Protein AF-A0A968FU97-F1 (afdb_monomer_lite)

Secondary structure (DSSP, 8-state):
-TTT----GGG--SPP--HHHHHHHHTTEEEEEETTTEEEEEE----------------------SSHHHHHHHTT-S--HHHHHHHHHHHHH-SSS-HHHHHHHHHGGGTT--SSHHHHHHHHHHHHHHHHHHHHHTTS---HHHHHHHHHHHHHHHHHHHHHHHHHHTT--GGGS-HHHHHHHHHHHHHHHHHHHHHS-SSSPPPHHHHHHHHHHHHHHHHHHHHHHIIIIIIGGG-

Radius of gyration: 23.2 Å; chains: 1; bounding box: 52×77×46 Å

Sequence (239 aa):
LKALFHLEDSQLNLPAFSLTDFVESLERIAVVRNEEADIHFGMKEASSLPCYAWEELEHTPQGRTGSLDDIFQDMGLAFSESEFKAILYSMMGTEEFDLESVFDLLFGAKKDCFYDQKQHQAFYRLLRKLLNLICDELKGPEPHLVSRLRNKIVYIKLRLIEMLRYIEAQEVHLQDLPEEVLGHLADLDDFCLDGLGKLADRPNPPDVKAIQDMRLALQMLQPNLDYLEETIFYRLGIY

pLDDT: mean 78.74, std 19.17, range [32.44, 97.38]

Foldseek 3Di:
DPPPDPDDPVPVPDPPPDPVVVVVQVVQWDWDQDPVPGIDIDGNDDPPDPPPPDDPPPQAQPQDQDAVQRLCVSLVFLDGPLLVLLLVLLVVLDPPDDPVVLCCLRCVVPVPVRPDPNSVVSNVVNVVVSNVVSVVLSVDDFDPLLSVLSNLLNVLVSLLSVLVVLCVVLVHDPVNDDPLLVSLSVLSSVLSRVSSNQSSPRVDHDDPVSSVVNVVSSVVSVVSSVVNCCCRVPVSVPD

Structure (mmCIF, N/CA/C/O backbone):
data_AF-A0A968FU97-F1
#
_entry.id   AF-A0A968FU97-F1
#
loop_
_atom_site.group_PDB
_atom_site.id
_atom_site.type_symbol
_atom_site.label_atom_id
_atom_site.label_alt_id
_atom_site.label_comp_id
_atom_site.label_asym_id
_atom_site.label_entity_id
_atom_site.label_seq_id
_atom_site.pdbx_PDB_ins_code
_atom_site.Cartn_x
_atom_site.Cartn_y
_atom_site.Cartn_z
_atom_site.occupancy
_atom_site.B_iso_or_equiv
_atom_site.auth_seq_id
_atom_site.auth_comp_id
_atom_site.auth_asym_id
_atom_site.auth_atom_id
_atom_site.pdbx_PDB_model_num
ATOM 1 N N . LEU A 1 1 ? 20.365 48.308 9.101 1.00 41.50 1 LEU A N 1
ATOM 2 C CA . LEU A 1 1 ? 19.462 47.169 8.805 1.00 41.50 1 LEU A CA 1
ATOM 3 C C . LEU A 1 1 ? 18.018 47.395 9.269 1.00 41.50 1 LEU A C 1
ATOM 5 O O . LEU A 1 1 ? 17.129 47.104 8.491 1.00 41.50 1 LEU A O 1
ATOM 9 N N . LYS A 1 2 ? 17.755 48.005 10.437 1.00 32.44 2 LYS A N 1
ATOM 10 C CA . LYS A 1 2 ? 16.382 48.267 10.936 1.00 32.44 2 LYS A CA 1
ATOM 11 C C . LYS A 1 2 ? 15.603 49.446 10.308 1.00 32.44 2 LYS A C 1
ATOM 13 O O . LYS A 1 2 ? 14.469 49.673 10.696 1.00 32.44 2 LYS A O 1
ATOM 18 N N . ALA A 1 3 ? 16.186 50.198 9.371 1.00 36.25 3 ALA A N 1
ATOM 19 C CA . ALA A 1 3 ? 15.535 51.363 8.746 1.00 36.25 3 ALA A CA 1
ATOM 20 C C . ALA A 1 3 ? 15.250 51.196 7.241 1.00 36.25 3 ALA A C 1
ATOM 22 O O . ALA A 1 3 ? 14.702 52.103 6.630 1.00 36.25 3 ALA A O 1
ATOM 23 N N . LEU A 1 4 ? 15.641 50.069 6.633 1.00 40.38 4 LEU A N 1
ATOM 24 C CA . LEU A 1 4 ? 15.488 49.858 5.184 1.00 40.38 4 LEU A CA 1
ATOM 25 C C . LEU A 1 4 ? 14.369 48.877 4.826 1.00 40.38 4 LEU A C 1
ATOM 27 O O . LEU A 1 4 ? 13.853 48.937 3.718 1.00 40.38 4 LEU A O 1
ATOM 31 N N . PHE A 1 5 ? 13.959 48.014 5.756 1.00 40.22 5 PHE A N 1
ATOM 32 C CA . PHE A 1 5 ? 12.939 47.003 5.509 1.00 40.22 5 PHE A CA 1
ATOM 33 C C . PHE A 1 5 ? 12.024 46.943 6.730 1.00 40.22 5 PHE A C 1
ATOM 35 O O . PHE A 1 5 ? 12.445 46.516 7.804 1.00 40.22 5 PHE A O 1
ATOM 42 N N . HIS A 1 6 ? 10.797 47.447 6.587 1.00 44.50 6 HIS A N 1
ATOM 43 C CA . HIS A 1 6 ? 9.737 47.251 7.573 1.00 44.50 6 HIS A CA 1
ATOM 44 C C . HIS A 1 6 ? 9.400 45.756 7.619 1.00 44.50 6 HIS A C 1
ATOM 46 O O . HIS A 1 6 ? 8.617 45.270 6.809 1.00 44.50 6 HIS A O 1
ATOM 52 N N . LEU A 1 7 ? 10.030 45.031 8.538 1.00 39.69 7 LEU A N 1
ATOM 53 C CA . LEU A 1 7 ? 9.730 43.636 8.847 1.00 39.69 7 LEU A CA 1
ATOM 54 C C . LEU A 1 7 ? 9.150 43.583 10.261 1.00 39.69 7 LEU A C 1
ATOM 56 O O . LEU A 1 7 ? 9.712 44.179 11.182 1.00 39.69 7 LEU A O 1
ATOM 60 N N . GLU A 1 8 ? 8.002 42.919 10.408 1.00 47.16 8 GLU A N 1
ATOM 61 C CA . GLU A 1 8 ? 7.361 42.675 11.702 1.00 47.16 8 GLU A CA 1
ATOM 62 C C . GLU A 1 8 ? 8.243 41.785 12.590 1.00 47.16 8 GLU A C 1
ATOM 64 O O . GLU A 1 8 ? 8.884 40.845 12.114 1.00 47.16 8 GLU A O 1
ATOM 69 N N . ASP A 1 9 ? 8.234 42.050 13.901 1.00 51.78 9 ASP A N 1
ATOM 70 C CA . ASP A 1 9 ? 9.052 41.341 14.900 1.00 51.78 9 ASP A CA 1
ATOM 71 C C . ASP A 1 9 ? 8.786 39.816 14.944 1.00 51.78 9 ASP A C 1
ATOM 73 O O . ASP A 1 9 ? 9.605 39.053 15.454 1.00 51.78 9 ASP A O 1
ATOM 77 N N . SER A 1 10 ? 7.679 39.349 14.358 1.00 49.41 10 SER A N 1
ATOM 78 C CA . SER A 1 10 ? 7.307 37.934 14.221 1.00 49.41 10 SER A CA 1
ATOM 79 C C . SER A 1 10 ? 8.181 37.149 13.230 1.00 49.41 10 SER A C 1
ATOM 81 O O . SER A 1 10 ? 8.213 35.922 13.301 1.00 49.41 10 SER A O 1
ATOM 83 N N . GLN A 1 11 ? 8.927 37.826 12.347 1.00 44.44 11 GLN A N 1
ATOM 84 C CA . GLN A 1 11 ? 9.834 37.195 11.373 1.00 44.44 11 GLN A CA 1
ATOM 85 C C . GLN A 1 11 ? 11.296 37.115 11.850 1.00 44.44 11 GLN A C 1
ATOM 87 O O . GLN A 1 11 ? 12.161 36.629 11.125 1.00 44.44 11 GLN A O 1
ATOM 92 N N . LEU A 1 12 ? 11.588 37.556 13.079 1.00 47.59 12 LEU A N 1
ATOM 93 C CA . LEU A 1 12 ? 12.937 37.516 13.661 1.00 47.59 12 LEU A CA 1
ATOM 94 C C . LEU A 1 12 ? 13.303 36.165 14.303 1.00 47.59 12 LEU A C 1
ATOM 96 O O . LEU A 1 12 ? 14.439 35.995 14.738 1.00 47.59 12 LEU A O 1
ATOM 100 N N . ASN A 1 13 ? 12.387 35.192 14.319 1.00 46.38 13 ASN A N 1
ATOM 101 C CA . ASN A 1 13 ? 12.643 33.828 14.796 1.00 46.38 13 ASN A CA 1
ATOM 102 C C . ASN A 1 13 ? 13.068 32.892 13.653 1.00 46.38 13 ASN A C 1
ATOM 104 O O . ASN A 1 13 ? 12.493 31.823 13.459 1.00 46.38 13 ASN A O 1
ATOM 108 N N . LEU A 1 14 ? 14.084 33.294 12.891 1.00 48.56 14 LEU A N 1
ATOM 109 C CA . LEU A 1 14 ? 14.881 32.336 12.127 1.00 48.56 14 LEU A CA 1
ATOM 110 C C . LEU A 1 14 ? 15.925 31.733 13.080 1.00 48.56 14 LEU A C 1
ATOM 112 O O . LEU A 1 14 ? 16.460 32.470 13.916 1.00 48.56 14 LEU A O 1
ATOM 116 N N . PRO A 1 15 ? 16.214 30.420 13.006 1.00 47.88 15 PRO A N 1
ATOM 117 C CA . PRO A 1 15 ? 17.281 29.829 13.805 1.00 47.88 15 PRO A CA 1
ATOM 118 C C . PRO A 1 15 ? 18.576 30.614 13.576 1.00 47.88 15 PRO A C 1
ATOM 120 O O . PRO A 1 15 ? 18.854 31.064 12.461 1.00 47.88 15 PRO A O 1
ATOM 123 N N . ALA A 1 16 ? 19.335 30.835 14.651 1.00 49.19 16 ALA A N 1
ATOM 124 C CA . ALA A 1 16 ? 20.586 31.573 14.576 1.00 49.19 16 ALA A CA 1
ATOM 125 C C . ALA A 1 16 ? 21.478 30.930 13.511 1.00 49.19 16 ALA A C 1
ATOM 127 O O . ALA A 1 16 ? 21.715 29.725 13.550 1.00 49.19 16 ALA A O 1
ATOM 128 N N . PHE A 1 17 ? 21.940 31.739 12.558 1.00 46.88 17 PHE A N 1
ATOM 129 C CA . PHE A 1 17 ? 22.902 31.319 11.548 1.00 46.88 17 PHE A CA 1
ATOM 130 C C . PHE A 1 17 ? 24.087 30.626 12.238 1.00 46.88 17 PHE A C 1
ATOM 132 O O . PHE A 1 17 ? 24.858 31.268 12.957 1.00 46.88 17 PHE A O 1
ATOM 139 N N . SER A 1 18 ? 24.193 29.308 12.060 1.00 53.59 18 SER A N 1
ATOM 140 C CA . SER A 1 18 ? 25.305 28.517 12.575 1.00 53.59 18 SER A CA 1
ATOM 141 C C . SER A 1 18 ? 26.462 28.649 11.597 1.00 53.59 18 SER A C 1
ATOM 143 O O . SER A 1 18 ? 26.424 28.144 10.476 1.00 53.59 18 SER A O 1
ATOM 145 N N . LEU A 1 19 ? 27.501 29.364 12.027 1.00 46.72 19 LEU A N 1
ATOM 146 C CA . LEU A 1 19 ? 28.751 29.480 11.279 1.00 46.72 19 LEU A CA 1
ATOM 147 C C . LEU A 1 19 ? 29.397 28.102 11.075 1.00 46.72 19 LEU A C 1
ATOM 149 O O . LEU A 1 19 ? 30.048 27.889 10.061 1.00 46.72 19 LEU A O 1
ATOM 153 N N . THR A 1 20 ? 29.178 27.167 12.001 1.00 59.66 20 THR A N 1
ATOM 154 C CA . THR A 1 20 ? 29.650 25.783 11.908 1.00 59.66 20 THR A CA 1
ATOM 155 C C . THR A 1 20 ? 28.924 25.027 10.799 1.00 59.66 20 THR A C 1
ATOM 157 O O . THR A 1 20 ? 29.583 24.468 9.931 1.00 59.66 20 THR A O 1
ATOM 160 N N . ASP A 1 21 ? 27.591 25.108 10.750 1.00 53.22 21 ASP A N 1
ATOM 161 C CA . ASP A 1 21 ? 26.778 24.433 9.725 1.00 53.22 21 ASP A CA 1
ATOM 162 C C . ASP A 1 21 ? 27.058 25.037 8.340 1.00 53.22 21 ASP A C 1
ATOM 164 O O . ASP A 1 21 ? 27.118 24.334 7.333 1.00 53.22 21 ASP A O 1
ATOM 168 N N . PHE A 1 22 ? 27.295 26.353 8.288 1.00 54.78 22 PHE A N 1
ATOM 169 C CA . PHE A 1 22 ? 27.726 27.032 7.073 1.00 54.78 22 PHE A CA 1
ATOM 170 C C . PHE A 1 22 ? 29.117 26.564 6.623 1.00 54.78 22 PHE A C 1
ATOM 172 O O . PHE A 1 22 ? 29.295 26.258 5.446 1.00 54.78 22 PHE A O 1
ATOM 179 N N . VAL A 1 23 ? 30.094 26.453 7.529 1.00 60.25 23 VAL A N 1
ATOM 180 C CA . VAL A 1 23 ? 31.448 25.978 7.196 1.00 60.25 23 VAL A CA 1
ATOM 181 C C . VAL A 1 23 ? 31.445 24.506 6.769 1.00 60.25 23 VAL A C 1
ATOM 183 O O . VAL A 1 23 ? 32.116 24.173 5.797 1.00 60.25 23 VAL A O 1
ATOM 186 N N . GLU A 1 24 ? 30.639 23.647 7.395 1.00 56.53 24 GLU A N 1
ATOM 187 C CA . GLU A 1 24 ? 30.441 22.256 6.954 1.00 56.53 24 GLU A CA 1
ATOM 188 C C . GLU A 1 24 ? 29.743 22.176 5.585 1.00 56.53 24 GLU A C 1
ATOM 190 O O . GLU A 1 24 ? 30.053 21.310 4.766 1.00 56.53 24 GLU A O 1
ATOM 195 N N . SER A 1 25 ? 28.843 23.117 5.278 1.00 52.41 25 SER A N 1
ATOM 196 C CA . SER A 1 25 ? 28.202 23.197 3.960 1.00 52.41 25 SER A CA 1
ATOM 197 C C . SER A 1 25 ? 29.150 23.653 2.841 1.00 52.41 25 SER A C 1
ATOM 199 O O . SER A 1 25 ? 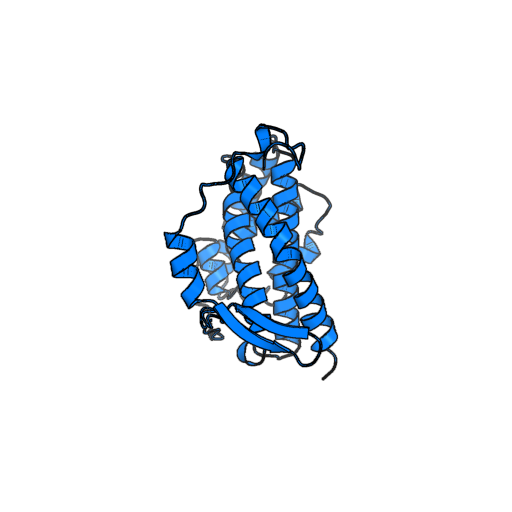28.912 23.311 1.683 1.00 52.41 25 SER A O 1
ATOM 201 N N . LEU A 1 26 ? 30.253 24.354 3.157 1.00 55.66 26 LEU A N 1
ATOM 202 C CA . LEU A 1 26 ? 31.254 24.777 2.165 1.00 55.66 26 LEU A CA 1
ATOM 203 C C . LEU A 1 26 ? 31.976 23.587 1.518 1.00 55.66 26 LEU A C 1
ATOM 205 O O . LEU A 1 26 ? 32.344 23.674 0.349 1.00 55.66 26 LEU A O 1
ATOM 209 N N . GLU A 1 27 ? 32.130 22.458 2.220 1.00 57.84 27 GLU A N 1
ATOM 210 C CA . GLU A 1 27 ? 32.707 21.231 1.639 1.00 57.84 27 GLU A CA 1
ATOM 211 C C . GLU A 1 27 ? 31.814 20.614 0.548 1.00 57.84 27 GLU A C 1
ATOM 213 O O . GLU A 1 27 ? 32.278 19.845 -0.301 1.00 57.84 27 GLU A O 1
ATOM 218 N N . ARG A 1 28 ? 30.526 20.974 0.557 1.00 53.75 28 ARG A N 1
ATOM 219 C CA . ARG A 1 28 ? 29.496 20.501 -0.372 1.00 53.75 28 ARG A CA 1
ATOM 220 C C . ARG A 1 28 ? 29.209 21.498 -1.486 1.00 53.75 28 ARG A C 1
ATOM 222 O O . ARG A 1 28 ? 28.256 21.296 -2.226 1.00 53.75 28 ARG A O 1
ATOM 229 N N . ILE A 1 29 ? 29.994 22.563 -1.623 1.00 57.78 29 ILE A N 1
ATOM 230 C CA . ILE A 1 29 ? 29.826 23.557 -2.683 1.00 57.78 29 ILE A CA 1
ATOM 231 C C . ILE A 1 29 ? 30.960 23.391 -3.699 1.00 57.78 29 ILE A C 1
ATOM 233 O O . ILE A 1 29 ? 32.141 23.451 -3.364 1.00 57.78 29 ILE A O 1
ATOM 237 N N . ALA A 1 30 ? 30.598 23.176 -4.959 1.00 59.56 30 ALA A N 1
ATOM 238 C CA . ALA A 1 30 ? 31.495 23.136 -6.101 1.00 59.56 30 ALA A CA 1
ATOM 239 C C . ALA A 1 30 ? 31.337 24.404 -6.948 1.00 59.56 30 ALA A C 1
ATOM 241 O O . ALA A 1 30 ? 30.254 24.969 -7.079 1.00 59.56 30 ALA A O 1
ATOM 242 N N . VAL A 1 31 ? 32.434 24.854 -7.548 1.00 61.25 31 VAL A N 1
ATOM 243 C CA . VAL A 1 31 ? 32.413 25.960 -8.506 1.00 61.25 31 VAL A CA 1
ATOM 244 C C . VAL A 1 31 ? 32.115 25.385 -9.889 1.00 61.25 31 VAL A C 1
ATOM 246 O O . VAL A 1 31 ? 32.899 24.590 -10.404 1.00 61.25 31 VAL A O 1
ATOM 249 N N . VAL A 1 32 ? 30.989 25.778 -10.482 1.00 60.81 32 VAL A N 1
ATOM 250 C CA . VAL A 1 32 ? 30.512 25.311 -11.790 1.00 60.81 32 VAL A CA 1
ATOM 251 C C . VAL A 1 32 ? 30.498 26.489 -12.758 1.00 60.81 32 VAL A C 1
ATOM 253 O O . VAL A 1 32 ? 30.051 27.579 -12.412 1.00 60.81 32 VAL A O 1
ATOM 256 N N . ARG A 1 33 ? 30.996 26.293 -13.978 1.00 49.72 33 ARG A N 1
ATOM 257 C CA . ARG A 1 33 ? 30.971 27.314 -15.032 1.00 49.72 33 ARG A CA 1
ATOM 258 C C . ARG A 1 33 ? 29.863 26.980 -16.026 1.00 49.72 33 ARG A C 1
ATOM 260 O O . ARG A 1 33 ? 29.868 25.883 -16.575 1.00 49.72 33 ARG A O 1
ATOM 267 N N . ASN A 1 34 ? 28.956 27.924 -16.262 1.00 55.84 34 ASN A N 1
ATOM 268 C CA . ASN A 1 34 ? 27.931 27.833 -17.300 1.00 55.84 34 ASN A CA 1
ATOM 269 C C . ASN A 1 34 ? 28.253 28.850 -18.413 1.00 55.84 34 ASN A C 1
ATOM 271 O O . ASN A 1 34 ? 28.577 30.001 -18.121 1.00 55.84 34 ASN A O 1
ATOM 275 N N . GLU A 1 35 ? 28.193 28.427 -19.679 1.00 52.84 35 GLU A N 1
ATOM 276 C CA . GLU A 1 35 ? 28.513 29.269 -20.843 1.00 52.84 35 GLU A CA 1
ATOM 277 C C . GLU A 1 35 ? 27.549 30.457 -21.026 1.00 52.84 35 GLU A C 1
ATOM 279 O O . GLU A 1 35 ? 27.934 31.455 -21.632 1.00 52.84 35 GLU A O 1
ATOM 284 N N . GLU A 1 36 ? 26.344 30.410 -20.448 1.00 52.75 36 GLU A N 1
ATOM 285 C CA . GLU A 1 36 ? 25.357 31.498 -20.539 1.00 52.75 36 GLU A CA 1
ATOM 286 C C . GLU A 1 36 ? 25.354 32.452 -19.331 1.00 52.75 36 GLU A C 1
ATOM 288 O O . GLU A 1 36 ? 24.816 33.555 -19.431 1.00 52.75 36 GLU A O 1
ATOM 293 N N . ALA A 1 37 ? 25.957 32.072 -18.197 1.00 45.94 37 ALA A N 1
ATOM 294 C CA . ALA A 1 37 ? 25.805 32.814 -16.936 1.00 45.94 37 ALA A CA 1
ATOM 295 C C . ALA A 1 37 ? 27.108 33.038 -16.125 1.00 45.94 37 ALA A C 1
ATOM 297 O O . ALA A 1 37 ? 27.075 33.687 -15.079 1.00 45.94 37 ALA A O 1
ATOM 298 N N . ASP A 1 38 ? 28.266 32.642 -16.668 1.00 58.50 38 ASP A N 1
ATOM 299 C CA . ASP A 1 38 ? 29.598 32.719 -16.041 1.00 58.50 38 ASP A CA 1
ATOM 300 C C . ASP A 1 38 ? 29.761 31.726 -14.859 1.00 58.50 38 ASP A C 1
ATOM 302 O O . ASP A 1 38 ? 29.137 30.661 -14.827 1.00 58.50 38 ASP A O 1
ATOM 306 N N . ILE A 1 39 ? 30.703 31.971 -13.942 1.00 57.47 39 ILE A N 1
ATOM 307 C CA . ILE A 1 39 ? 31.034 31.050 -12.842 1.00 57.47 39 ILE A CA 1
ATOM 308 C C . ILE A 1 39 ? 30.033 31.179 -11.677 1.00 57.47 39 ILE A C 1
ATOM 310 O O . ILE A 1 39 ? 29.862 32.261 -11.114 1.00 57.47 39 ILE A O 1
ATOM 314 N N . HIS A 1 40 ? 29.465 30.055 -11.233 1.00 58.31 40 HIS A N 1
ATOM 315 C CA . HIS A 1 40 ? 28.553 29.960 -10.089 1.00 58.31 40 HIS A CA 1
ATOM 316 C C . HIS A 1 40 ? 29.003 28.926 -9.056 1.00 58.31 40 HIS A C 1
ATOM 318 O O . HIS A 1 40 ? 29.799 28.031 -9.332 1.00 58.31 40 HIS A O 1
ATOM 324 N N . PHE A 1 41 ? 28.441 29.030 -7.855 1.00 52.03 41 PHE A N 1
ATOM 325 C CA . PHE A 1 41 ? 28.544 28.010 -6.819 1.00 52.03 41 PHE A CA 1
ATOM 326 C C . PHE A 1 41 ? 27.330 27.077 -6.918 1.00 52.03 41 PHE A C 1
ATOM 328 O O . PHE A 1 41 ? 26.198 27.531 -6.770 1.00 52.03 41 PHE A O 1
ATOM 335 N N . GLY A 1 42 ? 27.561 25.794 -7.188 1.00 54.28 42 GLY A N 1
ATOM 336 C CA . GLY A 1 42 ? 26.554 24.731 -7.175 1.00 54.28 42 GLY A CA 1
ATOM 337 C C . GLY A 1 42 ? 26.830 23.742 -6.045 1.00 54.28 42 GLY A C 1
ATOM 338 O O . GLY A 1 42 ? 27.958 23.654 -5.565 1.00 54.28 42 GLY A O 1
ATOM 339 N N . MET A 1 43 ? 25.826 22.993 -5.588 1.00 51.47 43 MET A N 1
ATOM 340 C CA . MET A 1 43 ? 26.092 21.915 -4.633 1.00 51.47 43 MET A CA 1
ATOM 341 C C . MET A 1 43 ? 26.797 20.757 -5.343 1.00 51.47 43 MET A C 1
ATOM 343 O O . MET A 1 43 ? 26.410 20.347 -6.432 1.00 51.47 43 MET A O 1
ATOM 347 N N . LYS A 1 44 ? 27.861 20.247 -4.727 1.00 51.03 44 LYS A N 1
ATOM 348 C CA . LYS A 1 44 ? 28.551 19.027 -5.121 1.00 51.03 44 LYS A CA 1
ATOM 349 C C . LYS A 1 44 ? 27.580 17.881 -4.858 1.00 51.03 44 LYS A C 1
ATOM 351 O O . LYS A 1 44 ? 27.318 17.574 -3.697 1.00 51.03 44 LYS A O 1
ATOM 356 N N . GLU A 1 45 ? 27.015 17.307 -5.913 1.00 48.44 45 GLU A N 1
ATOM 357 C CA . GLU A 1 45 ? 26.128 16.151 -5.805 1.00 48.44 45 GLU A CA 1
ATOM 358 C C . GLU A 1 45 ? 26.838 15.052 -5.007 1.00 48.44 45 GLU A C 1
ATOM 360 O O . GLU A 1 45 ? 27.859 14.499 -5.423 1.00 48.44 45 GLU A O 1
ATOM 365 N N . ALA A 1 46 ? 26.332 14.783 -3.806 1.00 36.28 46 ALA A N 1
ATOM 366 C CA . ALA A 1 46 ? 26.661 13.565 -3.101 1.00 36.28 46 ALA A CA 1
ATOM 367 C C . ALA A 1 46 ? 25.884 12.462 -3.814 1.00 36.28 46 ALA A C 1
ATOM 369 O O . ALA A 1 46 ? 24.676 12.332 -3.633 1.00 36.28 46 ALA A O 1
ATOM 370 N N . SER A 1 47 ? 26.575 11.686 -4.646 1.00 42.00 47 SER A N 1
ATOM 371 C CA . SER A 1 47 ? 26.096 10.384 -5.095 1.00 42.00 47 SER A CA 1
ATOM 372 C C . SER A 1 47 ? 25.993 9.471 -3.869 1.00 42.00 47 SER A C 1
ATOM 374 O O . SER A 1 47 ? 26.912 8.723 -3.536 1.00 42.00 47 SER A O 1
ATOM 376 N N . SER A 1 48 ? 24.906 9.615 -3.128 1.00 36.44 48 SER A N 1
ATOM 377 C CA . SER A 1 48 ? 24.491 8.702 -2.075 1.00 36.44 48 SER A CA 1
ATOM 378 C C . SER A 1 48 ? 22.979 8.555 -2.147 1.00 36.44 48 SER A C 1
ATOM 380 O O . SER A 1 48 ? 22.272 8.798 -1.171 1.00 36.44 48 SER A O 1
ATOM 382 N N . LEU A 1 49 ? 22.482 8.190 -3.328 1.00 33.47 49 LEU A N 1
ATOM 383 C CA . LEU A 1 49 ? 21.279 7.377 -3.359 1.00 33.47 49 LEU A CA 1
ATOM 384 C C . LEU A 1 49 ? 21.676 6.019 -2.758 1.00 33.47 49 LEU A C 1
ATOM 386 O O . LEU A 1 49 ? 22.777 5.531 -3.048 1.00 33.47 49 LEU A O 1
ATOM 390 N N . PRO A 1 50 ? 20.870 5.427 -1.862 1.00 34.00 50 PRO A N 1
ATOM 391 C CA . PRO A 1 50 ? 21.054 4.030 -1.512 1.00 34.00 50 PRO A CA 1
ATOM 392 C C . PRO A 1 50 ? 21.074 3.253 -2.827 1.00 34.00 50 PRO A C 1
ATOM 394 O O . PRO A 1 50 ? 20.175 3.412 -3.646 1.00 34.00 50 PRO A O 1
ATOM 397 N N . CYS A 1 51 ? 22.116 2.455 -3.054 1.00 33.22 51 CYS A N 1
ATOM 398 C CA . CYS A 1 51 ? 22.110 1.501 -4.152 1.00 33.22 51 CYS A CA 1
ATOM 399 C C . CYS A 1 51 ? 21.022 0.482 -3.812 1.00 33.22 51 CYS A C 1
ATOM 401 O O . CYS A 1 51 ? 21.253 -0.451 -3.039 1.00 33.22 51 CYS A O 1
ATOM 403 N N . TYR A 1 52 ? 19.803 0.737 -4.278 1.00 39.59 52 TYR A N 1
ATOM 404 C CA . TYR A 1 52 ? 18.716 -0.207 -4.159 1.00 39.59 52 TYR A CA 1
ATOM 405 C C . TYR A 1 52 ? 19.076 -1.399 -5.049 1.00 39.59 52 TYR A C 1
ATOM 407 O O . TYR A 1 52 ? 18.979 -1.336 -6.274 1.00 39.59 52 TYR A O 1
ATOM 415 N N . ALA A 1 53 ? 19.556 -2.479 -4.437 1.00 35.59 53 ALA A N 1
ATOM 416 C CA . ALA A 1 53 ? 19.684 -3.761 -5.111 1.00 35.59 53 ALA A CA 1
ATOM 417 C C . ALA A 1 53 ? 18.273 -4.353 -5.247 1.00 35.59 53 ALA A C 1
ATOM 419 O O . ALA A 1 53 ? 17.817 -5.103 -4.386 1.00 35.59 53 ALA A O 1
ATOM 420 N N . TRP A 1 54 ? 17.552 -3.936 -6.288 1.00 46.91 54 TRP A N 1
ATOM 421 C CA . TRP A 1 54 ? 16.270 -4.524 -6.663 1.00 46.91 54 TRP A CA 1
ATOM 422 C C . TRP A 1 54 ? 16.534 -5.890 -7.296 1.00 46.91 54 TRP A C 1
ATOM 424 O O . TRP A 1 54 ? 16.839 -5.989 -8.480 1.00 46.91 54 TRP A O 1
ATOM 434 N N . GLU A 1 55 ? 16.470 -6.946 -6.491 1.00 43.53 55 GLU A N 1
ATOM 435 C CA . GLU A 1 55 ? 16.485 -8.319 -6.989 1.00 43.53 55 GLU A CA 1
ATOM 436 C C . GLU A 1 55 ? 15.040 -8.792 -7.181 1.00 43.53 55 GLU A C 1
ATOM 438 O O . GLU A 1 55 ? 14.230 -8.741 -6.251 1.00 43.53 55 GLU A O 1
ATOM 443 N N . GLU A 1 56 ? 14.713 -9.283 -8.379 1.00 49.56 56 GLU A N 1
ATOM 444 C CA . GLU A 1 56 ? 13.548 -10.149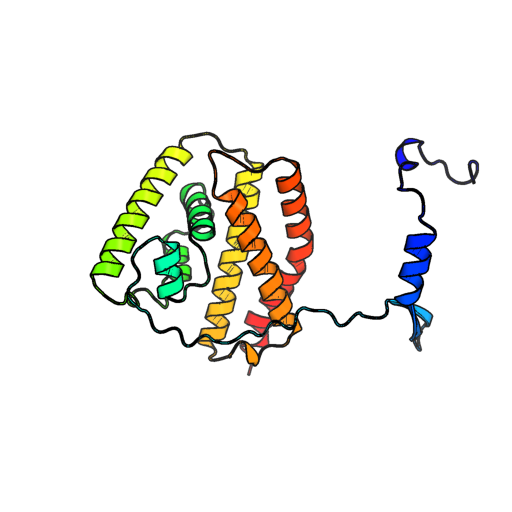 -8.552 1.00 49.56 56 GLU A CA 1
ATOM 445 C C . GLU A 1 56 ? 13.781 -11.400 -7.704 1.00 49.56 56 GLU A C 1
ATOM 447 O O . GLU A 1 56 ? 14.535 -12.304 -8.069 1.00 49.56 56 GLU A O 1
ATOM 452 N N . LEU A 1 57 ? 13.170 -11.443 -6.521 1.00 52.59 57 LEU A N 1
ATOM 453 C CA . LEU A 1 57 ? 13.179 -12.654 -5.723 1.00 52.59 57 LEU A CA 1
ATOM 454 C C . LEU A 1 57 ? 12.352 -13.694 -6.485 1.00 52.59 57 LEU A C 1
ATOM 456 O O . LEU A 1 57 ? 11.130 -13.561 -6.571 1.00 52.59 57 LEU A O 1
ATOM 460 N N . GLU A 1 58 ? 12.996 -14.746 -6.999 1.00 55.59 58 GLU A N 1
ATOM 461 C CA . GLU A 1 58 ? 12.300 -15.966 -7.418 1.00 55.59 58 GLU A CA 1
ATOM 462 C C . GLU A 1 58 ? 11.608 -16.570 -6.185 1.00 55.59 58 GLU A C 1
ATOM 464 O O . GLU A 1 58 ? 12.145 -17.412 -5.459 1.00 55.59 58 GLU A O 1
ATOM 469 N N . HIS A 1 59 ? 10.411 -16.073 -5.878 1.00 66.00 59 HIS A N 1
ATOM 470 C CA . HIS A 1 59 ? 9.673 -16.476 -4.700 1.00 66.00 59 HIS A CA 1
ATOM 471 C C . HIS A 1 59 ? 8.861 -17.727 -5.015 1.00 66.00 59 HIS A C 1
ATOM 473 O O . HIS A 1 59 ? 7.915 -17.698 -5.801 1.00 66.00 59 HIS A O 1
ATOM 479 N N . THR A 1 60 ? 9.226 -18.843 -4.384 1.00 73.75 60 THR A N 1
ATOM 480 C CA . THR A 1 60 ? 8.423 -20.067 -4.428 1.00 73.75 60 THR A CA 1
ATOM 481 C C . THR A 1 60 ? 7.506 -20.108 -3.201 1.00 73.75 60 THR A C 1
ATOM 483 O O . THR A 1 60 ? 8.034 -20.215 -2.088 1.00 73.75 60 THR A O 1
ATOM 486 N N . PRO A 1 61 ? 6.169 -20.072 -3.374 1.00 80.75 61 PRO A N 1
ATOM 487 C CA . PRO A 1 61 ? 5.227 -20.130 -2.260 1.00 80.75 61 PRO A CA 1
ATOM 488 C C . PRO A 1 61 ? 5.412 -21.398 -1.418 1.00 80.75 61 PRO A C 1
ATOM 490 O O . PRO A 1 61 ? 5.613 -22.493 -1.950 1.00 80.75 61 PRO A O 1
ATOM 493 N N . GLN A 1 62 ? 5.335 -21.256 -0.096 1.00 86.88 62 GLN A N 1
ATOM 494 C CA . GLN A 1 62 ? 5.535 -22.326 0.889 1.00 86.88 62 GLN A CA 1
ATOM 495 C C . GLN A 1 62 ? 4.234 -22.738 1.594 1.00 86.88 62 GLN A C 1
ATOM 497 O O . GLN A 1 62 ? 4.242 -23.668 2.404 1.00 86.88 62 GLN A O 1
ATOM 502 N N . GLY A 1 63 ? 3.121 -22.056 1.321 1.00 86.88 63 GLY A N 1
ATOM 503 C CA . GLY A 1 63 ? 1.832 -22.300 1.961 1.00 86.88 63 GLY A CA 1
ATOM 504 C C . GLY A 1 63 ? 1.757 -21.743 3.379 1.00 86.88 63 GLY A C 1
ATOM 505 O O . GLY A 1 63 ? 1.177 -22.378 4.263 1.00 86.88 63 GLY A O 1
ATOM 506 N N . ARG A 1 64 ? 2.356 -20.572 3.633 1.00 90.31 64 ARG A N 1
ATOM 507 C CA . ARG A 1 64 ? 2.305 -19.925 4.958 1.00 90.31 64 ARG A CA 1
ATOM 508 C C . ARG A 1 64 ? 0.879 -19.493 5.295 1.00 90.31 64 ARG A C 1
ATOM 510 O O . ARG A 1 64 ? 0.157 -19.007 4.432 1.00 90.31 64 ARG A O 1
ATOM 517 N N . THR A 1 65 ? 0.466 -19.669 6.556 1.00 91.88 65 THR A N 1
ATOM 518 C CA . THR A 1 65 ? -0.923 -19.426 7.009 1.00 91.88 65 THR A CA 1
ATOM 519 C C . THR A 1 65 ? -1.036 -18.705 8.363 1.00 91.88 65 THR A C 1
ATOM 521 O O . THR A 1 65 ? -2.064 -18.848 9.034 1.00 91.88 65 THR A O 1
ATOM 524 N N . GLY A 1 66 ? 0.029 -18.049 8.836 1.00 90.94 66 GLY A N 1
ATOM 525 C CA . GLY A 1 66 ? 0.089 -17.446 10.175 1.00 90.94 66 GLY A CA 1
ATOM 526 C C . GLY A 1 66 ? -0.754 -16.172 10.289 1.00 90.94 66 GLY A C 1
ATOM 527 O O . GLY A 1 66 ? -1.839 -16.209 10.880 1.00 90.94 66 GLY A O 1
ATOM 528 N N . SER A 1 67 ? -0.270 -15.069 9.721 1.00 94.06 67 SER A N 1
ATOM 529 C CA . SER A 1 67 ? -0.971 -13.779 9.567 1.00 94.06 67 SER A CA 1
ATOM 530 C C . SER A 1 67 ? -1.396 -13.511 8.113 1.00 94.06 67 SER A C 1
ATOM 532 O O . SER A 1 67 ? -1.159 -14.345 7.234 1.00 94.06 67 SER A O 1
ATOM 534 N N . LEU A 1 68 ? -2.060 -12.373 7.846 1.00 92.94 68 LEU A N 1
ATOM 535 C CA . LEU A 1 68 ? -2.267 -11.941 6.457 1.00 92.94 68 LEU A CA 1
ATOM 536 C C . LEU A 1 68 ? -0.936 -11.521 5.836 1.00 92.94 68 LEU A C 1
ATOM 538 O O . LEU A 1 68 ? -0.690 -11.906 4.701 1.00 92.94 68 LEU A O 1
ATOM 542 N N . ASP A 1 69 ? -0.062 -10.850 6.593 1.00 93.00 69 ASP A N 1
ATOM 543 C CA 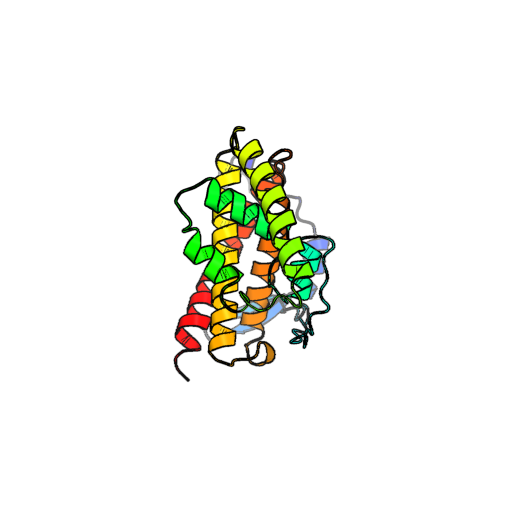. ASP A 1 69 ? 1.310 -10.545 6.159 1.00 93.00 69 ASP A CA 1
ATOM 544 C C . ASP A 1 69 ? 2.068 -11.797 5.701 1.00 93.00 69 ASP A C 1
ATOM 546 O O . ASP A 1 69 ? 2.643 -11.807 4.615 1.00 93.00 69 ASP A O 1
ATOM 550 N N . ASP A 1 70 ? 2.017 -12.881 6.484 1.00 92.12 70 ASP A N 1
ATOM 551 C CA . ASP A 1 70 ? 2.683 -14.136 6.128 1.00 92.12 70 ASP A CA 1
ATOM 552 C C . ASP A 1 70 ? 2.160 -14.693 4.800 1.00 92.12 70 ASP A C 1
ATOM 554 O O . ASP A 1 70 ? 2.933 -15.232 4.013 1.00 92.12 70 ASP A O 1
ATOM 558 N N . ILE A 1 71 ? 0.848 -14.588 4.563 1.00 90.81 71 ILE A N 1
ATOM 559 C CA . ILE A 1 71 ? 0.205 -15.054 3.330 1.00 90.81 71 ILE A CA 1
ATOM 560 C C . ILE A 1 71 ? 0.573 -14.138 2.160 1.00 90.81 71 ILE A C 1
ATOM 562 O O . ILE A 1 71 ? 0.895 -14.634 1.087 1.00 90.81 71 ILE A O 1
ATOM 566 N N . PHE A 1 72 ? 0.546 -12.818 2.347 1.00 90.00 72 PHE A N 1
ATOM 567 C CA . PHE A 1 72 ? 0.856 -11.843 1.301 1.00 90.00 72 PHE A CA 1
ATOM 568 C C . PHE A 1 72 ? 2.301 -11.963 0.833 1.00 90.00 72 PHE A C 1
ATOM 570 O O . PHE A 1 72 ? 2.544 -12.027 -0.370 1.00 90.00 72 PHE A O 1
ATOM 577 N N . GLN A 1 73 ? 3.237 -12.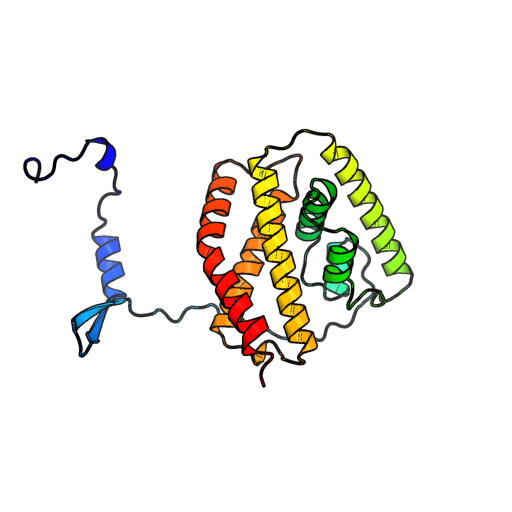095 1.773 1.00 88.00 73 GLN A N 1
ATOM 578 C CA . GLN A 1 73 ? 4.640 -12.353 1.466 1.00 88.00 73 GLN A CA 1
ATOM 579 C C . GLN A 1 73 ? 4.822 -13.685 0.736 1.00 88.00 73 GLN A C 1
ATOM 581 O O . GLN A 1 73 ? 5.538 -13.733 -0.257 1.00 88.00 73 GLN A O 1
ATOM 586 N N . ASP A 1 74 ? 4.146 -14.749 1.186 1.00 87.75 74 ASP A N 1
ATOM 587 C CA . ASP A 1 74 ? 4.219 -16.075 0.554 1.00 87.75 74 ASP A CA 1
ATOM 588 C C . ASP A 1 74 ? 3.619 -16.107 -0.863 1.00 87.75 74 ASP A C 1
ATOM 590 O O . ASP A 1 74 ? 3.999 -16.922 -1.699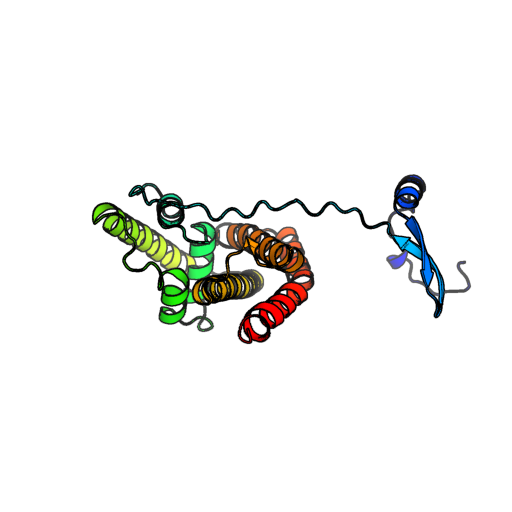 1.00 87.75 74 ASP A O 1
ATOM 594 N N . MET A 1 75 ? 2.675 -15.208 -1.145 1.00 83.00 75 MET A N 1
ATOM 595 C CA . MET A 1 75 ? 2.079 -15.014 -2.468 1.00 83.00 75 MET A CA 1
ATOM 596 C C . MET A 1 75 ? 2.874 -14.037 -3.352 1.00 83.00 75 MET A C 1
ATOM 598 O O . MET A 1 75 ? 2.532 -13.877 -4.526 1.00 83.00 75 MET A O 1
ATOM 602 N N . GLY A 1 76 ? 3.906 -13.376 -2.813 1.00 81.69 76 GLY A N 1
ATOM 603 C CA . GLY A 1 76 ? 4.670 -12.342 -3.515 1.00 81.69 76 GLY A CA 1
ATOM 604 C C . GLY A 1 76 ? 3.862 -11.072 -3.804 1.00 81.69 76 GLY A C 1
ATOM 605 O O . GLY A 1 76 ? 4.014 -10.478 -4.868 1.00 81.69 76 GLY A O 1
ATOM 606 N N . LEU A 1 77 ? 2.951 -10.679 -2.907 1.00 85.06 77 LEU A N 1
ATOM 607 C CA . LEU A 1 77 ? 2.167 -9.449 -3.052 1.00 85.06 77 LEU A CA 1
ATOM 608 C C . LEU A 1 77 ? 2.972 -8.224 -2.594 1.00 85.06 77 LEU A C 1
ATOM 610 O O . LEU A 1 77 ? 3.654 -8.262 -1.574 1.00 85.06 77 LEU A O 1
ATOM 614 N N . ALA A 1 78 ? 2.833 -7.114 -3.321 1.00 84.56 78 ALA A N 1
ATOM 615 C CA . ALA A 1 78 ? 3.567 -5.862 -3.093 1.00 84.56 78 ALA A CA 1
ATOM 616 C C . ALA A 1 78 ? 2.943 -4.956 -2.007 1.00 84.56 78 ALA A C 1
ATOM 618 O O . ALA A 1 78 ? 2.986 -3.728 -2.102 1.00 84.56 78 ALA A O 1
ATOM 619 N N . PHE A 1 79 ? 2.279 -5.539 -1.009 1.00 88.25 79 PHE A N 1
ATOM 620 C CA . PHE A 1 79 ? 1.649 -4.794 0.079 1.00 88.25 79 PHE A CA 1
ATOM 621 C C . PHE A 1 79 ? 1.554 -5.631 1.355 1.00 88.25 79 PHE A C 1
ATOM 623 O O . PHE A 1 79 ? 1.418 -6.855 1.322 1.00 88.25 79 PHE A O 1
ATOM 630 N N . SER A 1 80 ? 1.583 -4.935 2.482 1.00 93.19 80 SER A N 1
ATOM 631 C CA . SER A 1 80 ? 1.438 -5.473 3.831 1.00 93.19 80 SER A CA 1
ATOM 632 C C . SER A 1 80 ? -0.020 -5.516 4.301 1.00 93.19 80 SER A C 1
ATOM 634 O O . SER A 1 80 ? -0.935 -4.939 3.707 1.00 93.19 80 SER A O 1
ATOM 636 N N . GLU A 1 81 ? -0.250 -6.186 5.425 1.00 94.62 81 GLU A N 1
ATOM 637 C CA . GLU A 1 81 ? -1.520 -6.272 6.138 1.00 94.62 81 GLU A CA 1
ATOM 638 C C . GLU A 1 81 ? -2.005 -4.890 6.585 1.00 94.62 81 GLU A C 1
ATOM 640 O O . GLU A 1 81 ? -3.205 -4.616 6.520 1.00 94.62 81 GLU A O 1
ATOM 645 N N . SER A 1 82 ? -1.097 -4.000 6.998 1.00 95.00 82 SER A N 1
ATOM 646 C CA . SER A 1 82 ? -1.451 -2.641 7.417 1.00 95.00 82 SER A CA 1
ATOM 647 C C . SER A 1 82 ? -1.901 -1.788 6.228 1.00 95.00 82 SER A C 1
ATOM 649 O O . SER A 1 82 ? -2.949 -1.143 6.302 1.00 95.00 82 SER A O 1
ATOM 651 N N . GLU A 1 83 ? -1.191 -1.861 5.101 1.00 96.06 83 GLU A N 1
ATOM 652 C CA . GLU A 1 83 ? -1.587 -1.209 3.852 1.00 96.06 83 GLU A CA 1
ATOM 653 C C . GLU A 1 83 ? -2.925 -1.749 3.353 1.00 96.06 83 GLU A C 1
ATOM 655 O O . GLU A 1 83 ? -3.835 -0.974 3.060 1.00 96.06 83 GLU A O 1
ATOM 660 N N . PHE A 1 84 ? -3.096 -3.073 3.340 1.00 95.88 84 PHE A N 1
ATOM 661 C CA . PHE A 1 84 ? -4.350 -3.707 2.945 1.00 95.88 84 PHE A CA 1
ATOM 662 C C . PHE A 1 84 ? -5.515 -3.274 3.840 1.00 95.88 84 PHE A C 1
ATOM 664 O O . PHE A 1 84 ? -6.594 -2.932 3.355 1.00 95.88 84 PHE A O 1
ATOM 671 N N . LYS A 1 85 ? -5.297 -3.214 5.155 1.00 96.69 85 LYS A N 1
ATOM 672 C CA . LYS A 1 85 ? -6.283 -2.715 6.114 1.00 96.69 85 LYS A CA 1
ATOM 673 C C . LYS A 1 85 ? -6.641 -1.247 5.849 1.00 96.69 85 LYS A C 1
ATOM 675 O O . LYS A 1 85 ? -7.824 -0.904 5.858 1.00 96.69 85 LYS A O 1
ATOM 680 N N . ALA A 1 86 ? -5.658 -0.389 5.577 1.00 96.75 86 ALA A N 1
ATOM 681 C CA . ALA A 1 86 ? -5.890 1.012 5.225 1.00 96.75 86 ALA A CA 1
ATOM 682 C C . ALA A 1 86 ? -6.679 1.161 3.912 1.00 96.75 86 ALA A C 1
ATOM 684 O O . ALA A 1 86 ? -7.613 1.962 3.846 1.00 96.75 86 ALA A O 1
ATOM 685 N N . ILE A 1 87 ? -6.359 0.350 2.901 1.00 96.75 87 ILE A N 1
ATOM 686 C CA . ILE A 1 87 ? -7.101 0.275 1.637 1.00 96.75 87 ILE A CA 1
ATOM 687 C C . ILE A 1 87 ? -8.565 -0.101 1.904 1.00 96.75 87 ILE A C 1
ATOM 689 O O . ILE A 1 87 ? -9.467 0.605 1.452 1.00 96.75 87 ILE A O 1
ATOM 693 N N . LEU A 1 88 ? -8.819 -1.135 2.713 1.00 95.38 88 LEU A N 1
ATOM 694 C CA . LEU A 1 88 ? -10.179 -1.557 3.058 1.00 95.38 88 LEU A CA 1
ATOM 695 C C . LEU A 1 88 ? -10.980 -0.464 3.782 1.00 95.38 88 LEU A C 1
ATOM 697 O O . LEU A 1 88 ? -12.156 -0.281 3.468 1.00 95.38 88 LEU A O 1
ATOM 701 N N . TYR A 1 89 ? -10.379 0.307 4.700 1.00 95.44 89 TYR A N 1
ATOM 702 C CA . TYR A 1 89 ? -11.079 1.453 5.304 1.00 95.44 89 TYR A CA 1
ATOM 703 C C . TYR A 1 89 ? -11.491 2.498 4.273 1.00 95.44 89 TYR A C 1
ATOM 705 O O . TYR A 1 89 ? -12.566 3.079 4.404 1.00 95.44 89 TYR A O 1
ATOM 713 N N . SER A 1 90 ? -10.642 2.773 3.285 1.00 95.38 90 SER A N 1
ATOM 714 C CA . SER A 1 90 ? -10.948 3.745 2.235 1.00 95.38 90 SER A CA 1
ATOM 715 C C . SER A 1 90 ? -12.063 3.232 1.325 1.00 95.38 90 SER A C 1
ATOM 717 O O . SER A 1 90 ? -13.055 3.927 1.144 1.00 95.38 90 SER A O 1
ATOM 719 N N . MET A 1 91 ? -11.971 1.986 0.853 1.00 93.19 91 MET A N 1
ATOM 720 C CA . MET A 1 91 ? -12.978 1.372 -0.026 1.00 93.19 91 MET A CA 1
ATOM 721 C C . MET A 1 91 ? -14.352 1.225 0.626 1.00 93.19 91 MET A C 1
ATOM 723 O O . MET A 1 91 ? -15.377 1.365 -0.027 1.00 93.19 91 MET A O 1
ATOM 727 N N . MET A 1 92 ? -14.385 0.887 1.915 1.00 91.12 92 MET A N 1
ATOM 728 C CA . MET A 1 92 ? -15.640 0.693 2.644 1.00 91.12 92 MET A CA 1
ATOM 729 C C . MET A 1 92 ? -16.174 1.998 3.243 1.00 91.12 92 MET A C 1
ATOM 731 O O . MET A 1 92 ? -17.349 2.077 3.601 1.00 91.12 92 MET A O 1
ATOM 735 N N . GLY A 1 93 ? -15.307 2.998 3.411 1.00 87.81 93 GLY A N 1
ATOM 736 C CA . GLY A 1 93 ? -15.634 4.285 4.016 1.00 87.81 93 GLY A CA 1
ATOM 737 C C . GLY A 1 93 ? -16.023 5.370 3.013 1.00 87.81 93 GLY A C 1
ATOM 738 O O . GLY A 1 93 ? -16.604 6.373 3.432 1.00 87.81 93 GLY A O 1
ATOM 739 N N . THR A 1 94 ? -15.715 5.205 1.722 1.00 87.06 94 THR A N 1
ATOM 740 C CA . THR A 1 94 ? -16.055 6.161 0.658 1.00 87.06 94 THR A CA 1
ATOM 741 C C . THR A 1 94 ? -16.522 5.463 -0.618 1.00 87.06 94 THR A C 1
ATOM 743 O O . THR A 1 94 ? -16.293 4.279 -0.817 1.00 87.06 94 THR A O 1
ATOM 746 N N . GLU A 1 95 ? -17.165 6.220 -1.508 1.00 87.69 95 GLU A N 1
ATOM 747 C CA . GLU A 1 95 ? -17.557 5.760 -2.851 1.00 87.69 95 GLU A CA 1
ATOM 748 C C . GLU A 1 95 ? -16.466 6.044 -3.906 1.00 87.69 95 GLU A C 1
ATOM 750 O O . GLU A 1 95 ? -16.700 5.909 -5.101 1.00 87.69 95 GLU A O 1
ATOM 755 N N . GLU A 1 96 ? -15.272 6.481 -3.481 1.00 89.56 96 GLU A N 1
ATOM 756 C CA . GLU A 1 96 ? -14.182 6.886 -4.387 1.00 89.56 96 GLU A CA 1
ATOM 757 C C . GLU A 1 96 ? -13.467 5.688 -5.034 1.00 89.56 96 GLU A C 1
ATOM 759 O O . GLU A 1 96 ? -12.790 5.859 -6.046 1.00 89.56 96 GLU A O 1
ATOM 764 N N . PHE A 1 97 ? -13.606 4.489 -4.461 1.00 90.44 97 PHE A N 1
ATOM 765 C CA . PHE A 1 97 ? -12.907 3.284 -4.899 1.00 90.44 97 PHE A CA 1
ATOM 766 C C . PHE A 1 97 ? -13.907 2.191 -5.270 1.00 90.44 97 PHE A C 1
ATOM 768 O O . PHE A 1 97 ? -14.729 1.788 -4.447 1.00 90.44 97 PHE A O 1
ATOM 775 N N . ASP A 1 98 ? -13.803 1.674 -6.493 1.00 91.81 98 ASP A N 1
ATOM 776 C CA . ASP A 1 98 ? -14.586 0.515 -6.912 1.00 91.81 98 ASP A CA 1
ATOM 777 C C . ASP A 1 98 ? -14.011 -0.773 -6.310 1.00 91.81 98 ASP A C 1
ATOM 779 O O . ASP A 1 98 ? -12.827 -1.082 -6.468 1.00 91.81 98 ASP A O 1
ATOM 783 N N . LEU A 1 99 ? -14.855 -1.530 -5.603 1.00 86.81 99 LEU A N 1
ATOM 784 C CA . LEU A 1 99 ? -14.402 -2.688 -4.839 1.00 86.81 99 LEU A CA 1
ATOM 785 C C . LEU A 1 99 ? -13.825 -3.778 -5.738 1.00 86.81 99 LEU A C 1
ATOM 787 O O . LEU A 1 99 ? -12.756 -4.310 -5.444 1.00 86.81 99 LEU A O 1
ATOM 791 N N . GLU A 1 100 ? -14.528 -4.103 -6.817 1.00 88.00 100 GLU A N 1
ATOM 792 C CA . GLU A 1 100 ? -14.127 -5.160 -7.741 1.00 88.00 100 GLU A CA 1
ATOM 793 C C . GLU A 1 100 ? -12.803 -4.806 -8.420 1.00 88.00 100 GLU A C 1
ATOM 795 O O . GLU A 1 100 ? -11.852 -5.585 -8.348 1.00 88.00 100 GLU A O 1
ATOM 800 N N . SER A 1 101 ? -12.691 -3.585 -8.947 1.00 89.75 101 SER A N 1
ATOM 801 C CA . SER A 1 101 ? -11.477 -3.087 -9.597 1.00 89.75 101 SER A CA 1
ATOM 802 C C . SER A 1 101 ? -10.264 -3.099 -8.667 1.00 89.75 101 SER A C 1
ATOM 804 O O . SER A 1 101 ? -9.176 -3.489 -9.085 1.00 89.75 101 SER A O 1
ATOM 806 N N . VAL A 1 102 ? -10.423 -2.718 -7.394 1.00 90.94 102 VAL A N 1
ATOM 807 C CA . VAL A 1 102 ? -9.308 -2.752 -6.433 1.00 90.94 102 VAL A CA 1
ATOM 808 C C . VAL A 1 102 ? -8.910 -4.186 -6.092 1.00 90.94 102 VAL A C 1
ATOM 810 O O . VAL A 1 102 ? -7.722 -4.491 -6.070 1.00 90.94 102 VAL A O 1
ATOM 813 N N . PHE A 1 103 ? -9.856 -5.100 -5.860 1.00 89.50 103 PHE A N 1
ATOM 814 C CA . PHE A 1 103 ? -9.505 -6.505 -5.618 1.00 89.50 103 PHE A CA 1
ATOM 815 C C . PHE A 1 103 ? -8.838 -7.146 -6.841 1.00 89.50 103 PHE A C 1
ATOM 817 O O . PHE A 1 103 ? -7.890 -7.921 -6.691 1.00 89.50 103 PHE A O 1
ATOM 824 N N . ASP A 1 104 ? -9.270 -6.787 -8.045 1.00 87.44 104 ASP A N 1
ATOM 825 C CA . ASP A 1 104 ? -8.633 -7.203 -9.290 1.00 87.44 104 ASP A CA 1
ATOM 826 C C . ASP A 1 104 ? -7.227 -6.617 -9.415 1.00 87.44 104 ASP A C 1
ATOM 828 O O . ASP A 1 104 ? -6.286 -7.331 -9.764 1.00 87.44 104 ASP A O 1
ATOM 832 N N . LEU A 1 105 ? -7.025 -5.362 -9.028 1.00 89.38 105 LEU A N 1
ATOM 833 C CA . LEU A 1 105 ? -5.709 -4.733 -9.008 1.00 89.38 105 LEU A CA 1
ATOM 834 C C . LEU A 1 105 ? -4.782 -5.283 -7.916 1.00 89.38 105 LEU A C 1
ATOM 836 O O . LEU A 1 105 ? -3.577 -5.312 -8.112 1.00 89.38 105 LEU A O 1
ATOM 840 N N . LEU A 1 106 ? -5.296 -5.754 -6.783 1.00 88.56 106 LEU A N 1
ATOM 841 C CA . LEU A 1 106 ? -4.461 -6.314 -5.715 1.00 88.56 106 LEU A CA 1
ATOM 842 C C . LEU A 1 106 ? -4.151 -7.793 -5.950 1.00 88.56 106 LEU A C 1
ATOM 844 O O . LEU A 1 106 ? -3.006 -8.220 -5.817 1.00 88.56 106 LEU A O 1
ATOM 848 N N . PHE A 1 107 ? -5.144 -8.568 -6.392 1.00 84.44 107 PHE A N 1
ATOM 849 C CA . PHE A 1 107 ? -5.052 -10.028 -6.471 1.00 84.44 107 PHE A CA 1
ATOM 850 C C . PHE A 1 107 ? -5.190 -10.592 -7.884 1.00 84.44 107 PHE A C 1
ATOM 852 O O . PHE A 1 107 ? -4.858 -11.748 -8.072 1.00 84.44 107 PHE A O 1
ATOM 859 N N . GLY A 1 108 ? -5.647 -9.830 -8.882 1.00 74.44 108 GLY A N 1
ATOM 860 C CA . GLY A 1 108 ? -5.998 -10.311 -10.233 1.00 74.44 108 GLY A CA 1
ATOM 861 C C . GLY A 1 108 ? -4.981 -11.236 -10.902 1.00 74.44 108 GLY A C 1
ATOM 862 O O . GLY A 1 108 ? -5.357 -12.325 -11.322 1.00 74.44 108 GLY A O 1
ATOM 863 N N . ALA A 1 109 ? -3.698 -10.865 -10.922 1.00 63.94 109 ALA A N 1
ATOM 864 C CA . ALA A 1 109 ? -2.632 -11.710 -11.475 1.00 63.94 109 ALA A CA 1
ATOM 865 C C . ALA A 1 109 ? -2.359 -12.985 -10.647 1.00 63.94 109 ALA A C 1
ATOM 867 O O . ALA A 1 109 ? -1.738 -13.926 -11.130 1.00 63.94 109 ALA A O 1
ATOM 868 N N . LYS A 1 110 ? -2.818 -13.013 -9.390 1.00 66.12 110 LYS A N 1
ATOM 869 C CA . LYS A 1 110 ? -2.513 -14.028 -8.376 1.00 66.12 110 LYS A CA 1
ATOM 870 C C . LYS A 1 110 ? -3.759 -14.699 -7.766 1.00 66.12 110 LYS A C 1
ATOM 872 O O . LYS A 1 110 ? -3.640 -15.362 -6.736 1.00 66.12 110 LYS A O 1
ATOM 877 N N . LYS A 1 111 ? -4.954 -14.555 -8.363 1.00 59.41 111 LYS A N 1
ATOM 878 C CA . LYS A 1 111 ? -6.228 -15.065 -7.799 1.00 59.41 111 LYS A CA 1
ATOM 879 C C . LYS A 1 111 ? -6.208 -16.580 -7.550 1.00 59.41 111 LYS A C 1
ATOM 881 O O . LYS A 1 111 ? -6.802 -17.038 -6.577 1.00 59.41 111 LYS A O 1
ATOM 886 N N . ASP A 1 112 ? -5.454 -17.315 -8.366 1.00 63.81 112 ASP A N 1
ATOM 887 C CA . ASP A 1 112 ? -5.271 -18.768 -8.266 1.00 63.81 112 ASP A CA 1
ATOM 888 C C . ASP A 1 112 ? -3.901 -19.172 -7.681 1.00 63.81 112 ASP A C 1
ATOM 890 O O . ASP A 1 112 ? -3.524 -20.339 -7.732 1.00 63.81 112 ASP A O 1
ATOM 894 N N . CYS A 1 113 ? -3.135 -18.231 -7.112 1.00 69.50 113 CYS A N 1
ATOM 895 C CA . CYS A 1 113 ? -1.768 -18.479 -6.631 1.00 69.50 113 CYS A CA 1
ATOM 896 C C . CYS A 1 113 ? -1.679 -18.971 -5.183 1.00 69.50 113 CYS A C 1
ATOM 898 O O . CYS A 1 113 ? -0.578 -19.050 -4.639 1.00 69.50 113 CYS A O 1
ATOM 900 N N . PHE A 1 114 ? -2.802 -19.311 -4.546 1.00 82.81 114 PHE A N 1
ATOM 901 C CA . PHE A 1 114 ? -2.730 -20.001 -3.261 1.00 82.81 114 PHE A CA 1
ATOM 902 C C . PHE A 1 114 ? -1.980 -21.320 -3.436 1.00 82.81 114 PHE A C 1
ATOM 904 O O . PHE A 1 114 ? -2.324 -22.128 -4.298 1.00 82.81 114 PHE A O 1
ATOM 911 N N . TYR A 1 115 ? -0.987 -21.552 -2.583 1.00 86.25 115 TYR A N 1
ATOM 912 C CA . TYR A 1 115 ? -0.178 -22.765 -2.615 1.00 86.25 115 TYR A CA 1
ATOM 913 C C . TYR A 1 115 ? -1.037 -24.026 -2.442 1.00 86.25 115 TYR A C 1
ATOM 915 O O . TYR A 1 115 ? -0.865 -25.017 -3.150 1.00 86.25 115 TYR A O 1
ATOM 923 N N . ASP A 1 116 ? -1.978 -23.993 -1.492 1.00 88.19 116 ASP A N 1
ATOM 924 C CA . ASP A 1 116 ? -2.917 -25.081 -1.250 1.00 88.19 116 ASP A CA 1
ATOM 925 C C . ASP A 1 116 ? -4.275 -24.596 -0.703 1.00 88.19 116 ASP A C 1
ATOM 927 O O . ASP A 1 116 ? -4.497 -23.426 -0.368 1.00 88.19 116 ASP A O 1
ATOM 931 N N . GLN A 1 117 ? -5.209 -25.542 -0.561 1.00 90.00 117 GLN A N 1
ATOM 932 C CA . GLN A 1 117 ? -6.538 -25.279 -0.006 1.00 90.00 117 GLN A CA 1
ATOM 933 C C . GLN A 1 117 ? -6.489 -24.758 1.441 1.00 90.00 117 GLN A C 1
ATOM 935 O O . GLN A 1 117 ? -7.419 -24.074 1.878 1.00 90.00 117 GLN A O 1
ATOM 940 N N . LYS A 1 118 ? -5.442 -25.085 2.212 1.00 92.81 118 LYS A N 1
ATOM 941 C CA . LYS A 1 118 ? -5.316 -24.639 3.605 1.00 92.81 118 LYS A CA 1
ATOM 942 C C . LYS A 1 118 ? -4.968 -23.160 3.656 1.00 92.81 118 LYS A C 1
ATOM 944 O O . LYS A 1 118 ? -5.600 -22.440 4.428 1.00 92.81 118 LYS A O 1
ATOM 949 N N . GLN A 1 119 ? -4.031 -22.706 2.828 1.00 90.75 119 GLN A N 1
ATOM 950 C CA . GLN A 1 119 ? -3.687 -21.294 2.701 1.00 90.75 119 GLN A CA 1
ATOM 951 C C . GLN A 1 119 ? -4.888 -20.479 2.223 1.00 90.75 119 GLN A C 1
ATOM 953 O O . GLN A 1 119 ? -5.229 -19.477 2.852 1.00 90.75 119 GLN A O 1
ATOM 958 N N . HIS A 1 120 ? -5.612 -20.973 1.215 1.00 89.81 120 HIS A N 1
ATOM 959 C CA . HIS A 1 120 ? -6.862 -20.364 0.761 1.00 89.81 120 HIS A CA 1
ATOM 960 C C . HIS A 1 120 ? -7.880 -20.225 1.913 1.00 89.81 120 HIS A C 1
ATOM 962 O O . HIS A 1 120 ? -8.382 -19.139 2.200 1.00 89.81 120 HIS A O 1
ATOM 968 N N . GLN A 1 121 ? -8.170 -21.305 2.649 1.00 92.50 121 GLN A N 1
ATOM 969 C CA . GLN A 1 121 ? -9.095 -21.253 3.793 1.00 92.50 121 GLN A CA 1
ATOM 970 C C . GLN A 1 121 ? -8.615 -20.315 4.910 1.00 92.50 121 GLN A C 1
ATOM 972 O O . GLN A 1 121 ? -9.431 -19.625 5.532 1.00 92.50 121 GLN A O 1
ATOM 977 N N . ALA A 1 122 ? -7.308 -20.288 5.182 1.00 94.19 122 ALA A N 1
ATOM 978 C CA . ALA A 1 122 ? -6.715 -19.406 6.176 1.00 94.19 122 ALA A CA 1
ATOM 979 C C . ALA A 1 122 ? -6.896 -17.934 5.791 1.00 94.19 122 ALA A C 1
ATOM 981 O O . ALA A 1 122 ? -7.376 -17.167 6.630 1.00 94.19 122 ALA A O 1
ATOM 982 N N . PHE A 1 123 ? -6.614 -17.577 4.534 1.00 92.38 123 PHE A N 1
ATOM 983 C CA . PHE A 1 123 ? -6.814 -16.236 3.989 1.00 92.38 123 PHE A CA 1
ATOM 984 C C . PHE A 1 123 ? -8.257 -15.762 4.186 1.00 92.38 123 PHE A C 1
ATOM 986 O O . PHE A 1 123 ? -8.484 -14.771 4.876 1.00 92.38 123 PHE A O 1
ATOM 993 N N . TYR A 1 124 ? -9.255 -16.509 3.699 1.00 91.44 124 TYR A N 1
ATOM 994 C CA . TYR A 1 124 ? -10.661 -16.094 3.824 1.00 91.44 124 TYR A CA 1
ATOM 995 C C . TYR A 1 124 ? -11.132 -15.994 5.278 1.00 91.44 124 TYR A C 1
ATOM 997 O O . TYR A 1 124 ? -11.932 -15.121 5.626 1.00 91.44 124 TYR A O 1
ATOM 1005 N N . ARG A 1 125 ? -10.632 -16.865 6.162 1.00 95.56 125 ARG A N 1
ATOM 1006 C CA . ARG A 1 125 ? -10.922 -16.784 7.598 1.00 95.56 125 ARG A CA 1
ATOM 1007 C C . ARG A 1 125 ? -10.355 -15.502 8.212 1.00 95.56 125 ARG A C 1
ATOM 1009 O O . ARG A 1 125 ? -11.040 -14.891 9.032 1.00 95.56 125 ARG A O 1
ATOM 1016 N N . LEU A 1 126 ? -9.124 -15.127 7.867 1.00 95.88 126 LEU A N 1
ATOM 1017 C CA . LEU A 1 126 ? -8.470 -13.913 8.362 1.00 95.88 126 LEU A CA 1
ATOM 1018 C C . LEU A 1 126 ? -9.120 -12.655 7.776 1.00 95.88 126 LEU A C 1
ATOM 1020 O O . LEU A 1 126 ? -9.512 -11.774 8.538 1.00 95.88 126 LEU A O 1
ATOM 1024 N N . LEU A 1 127 ? -9.368 -12.632 6.464 1.00 92.31 127 LEU A N 1
ATOM 1025 C CA . LEU A 1 127 ? -10.081 -11.555 5.778 1.00 92.31 127 LEU A CA 1
ATOM 1026 C C . LEU A 1 127 ? -11.454 -11.302 6.411 1.00 92.31 127 LEU A C 1
ATOM 1028 O O . LEU A 1 127 ? -11.793 -10.167 6.724 1.00 92.31 127 LEU A O 1
ATOM 1032 N N . ARG A 1 128 ? -12.234 -12.355 6.689 1.00 94.19 128 ARG A N 1
ATOM 1033 C CA . ARG A 1 128 ? -13.545 -12.210 7.343 1.00 94.19 128 ARG A CA 1
ATOM 1034 C C . ARG A 1 128 ? -13.443 -11.582 8.734 1.00 94.19 128 ARG A C 1
ATOM 1036 O O . ARG A 1 128 ? -14.310 -10.795 9.108 1.00 94.19 128 ARG A O 1
ATOM 1043 N N . LYS A 1 129 ? -12.415 -11.932 9.514 1.00 96.12 129 LYS A N 1
ATOM 1044 C CA . LYS A 1 129 ? -12.177 -11.309 10.826 1.00 96.12 129 LYS A CA 1
ATOM 1045 C C . LYS A 1 129 ? -11.844 -9.826 10.674 1.00 96.12 129 LYS A C 1
ATOM 1047 O O . LYS A 1 129 ? -12.420 -9.020 11.399 1.00 96.12 129 LYS A O 1
ATOM 1052 N N . LEU A 1 130 ? -10.974 -9.485 9.723 1.00 94.50 130 LEU A N 1
ATOM 1053 C CA . LEU A 1 130 ? -10.586 -8.106 9.440 1.00 94.50 130 LEU A CA 1
ATOM 1054 C C . LEU A 1 130 ? -11.782 -7.263 8.976 1.00 94.50 130 LEU A C 1
ATOM 1056 O O . LEU A 1 130 ? -12.011 -6.187 9.513 1.00 94.50 130 LEU A O 1
ATOM 1060 N N . LEU A 1 131 ? -12.599 -7.776 8.054 1.00 92.88 131 LEU A N 1
ATOM 1061 C CA . LEU A 1 131 ? -13.798 -7.084 7.571 1.00 92.88 131 LEU A CA 1
ATOM 1062 C C . LEU A 1 131 ? -14.814 -6.834 8.689 1.00 92.88 131 LEU A C 1
ATOM 1064 O O . LEU A 1 131 ? -15.377 -5.748 8.764 1.00 92.88 131 LEU A O 1
ATOM 1068 N N . ASN A 1 132 ? -15.034 -7.805 9.581 1.00 94.88 132 ASN A N 1
ATOM 1069 C CA . ASN A 1 132 ? -15.911 -7.601 10.737 1.00 94.88 132 ASN A CA 1
ATOM 1070 C C . ASN A 1 132 ? -15.386 -6.486 11.653 1.00 94.88 132 ASN A C 1
ATOM 1072 O O . ASN A 1 132 ? -16.163 -5.630 12.064 1.00 94.88 132 ASN A O 1
ATOM 1076 N N . LEU A 1 133 ? -14.076 -6.480 11.929 1.00 94.69 133 LEU A N 1
ATOM 1077 C CA . LEU A 1 133 ? -13.433 -5.429 12.717 1.00 94.69 133 LEU A CA 1
ATOM 1078 C C . LEU A 1 133 ? -13.622 -4.055 12.061 1.00 94.69 133 LEU A C 1
ATOM 1080 O O . LEU A 1 133 ? -14.088 -3.124 12.711 1.00 94.69 133 LEU A O 1
ATOM 1084 N N . ILE A 1 134 ? -13.330 -3.942 10.765 1.00 93.44 134 ILE A N 1
ATOM 1085 C CA . ILE A 1 134 ? -13.481 -2.696 10.006 1.00 93.44 134 ILE A CA 1
ATOM 1086 C C . ILE A 1 134 ? -14.939 -2.223 10.024 1.00 93.44 134 ILE A C 1
ATOM 1088 O O . ILE A 1 134 ? -15.197 -1.062 10.330 1.00 93.44 134 ILE A O 1
ATOM 1092 N N . CYS A 1 135 ? -15.905 -3.111 9.773 1.00 93.50 135 CYS A N 1
ATOM 1093 C CA . CYS A 1 135 ? -17.334 -2.796 9.857 1.00 93.50 135 CYS A CA 1
ATOM 1094 C C . CYS A 1 135 ? -17.741 -2.245 11.231 1.00 93.50 135 CYS A C 1
ATOM 1096 O O . CYS A 1 135 ? -18.604 -1.370 11.309 1.00 93.50 135 CYS A O 1
ATOM 1098 N N . ASP A 1 136 ? -17.165 -2.765 12.315 1.00 94.31 136 ASP A N 1
ATOM 1099 C CA . ASP A 1 136 ? -17.445 -2.277 13.663 1.00 94.31 136 ASP A CA 1
ATOM 1100 C C . ASP A 1 136 ? -16.806 -0.909 13.924 1.00 94.31 136 ASP A C 1
ATOM 1102 O O . ASP A 1 136 ? -17.461 -0.023 14.472 1.00 94.31 136 ASP A O 1
ATOM 1106 N N . GLU A 1 137 ? -15.574 -0.692 13.475 1.00 93.88 137 GLU A N 1
ATOM 1107 C CA . GLU A 1 137 ? -14.864 0.574 13.665 1.00 93.88 137 GLU A CA 1
ATOM 1108 C C . GLU A 1 137 ? -15.385 1.716 12.775 1.00 93.88 137 GLU A C 1
ATOM 1110 O O . GLU A 1 137 ? -15.384 2.879 13.192 1.00 93.88 137 GLU A O 1
ATOM 1115 N N . LEU A 1 138 ? -15.889 1.407 11.575 1.00 91.00 138 LEU A N 1
ATOM 1116 C CA . LEU A 1 138 ? -16.512 2.380 10.669 1.00 91.00 138 LEU A CA 1
ATOM 1117 C C . LEU A 1 138 ? -17.796 2.996 11.245 1.00 91.00 138 LEU A C 1
ATOM 1119 O O . LEU A 1 138 ? -18.186 4.086 10.831 1.00 91.00 138 LEU A O 1
ATOM 1123 N N . LYS A 1 139 ? -18.434 2.350 12.233 1.00 91.31 139 LYS A N 1
ATOM 1124 C CA . LYS A 1 139 ? -19.571 2.930 12.973 1.00 91.31 139 LYS A CA 1
ATOM 1125 C C . LYS A 1 139 ? -19.149 4.121 13.841 1.00 91.31 139 LYS A C 1
ATOM 1127 O O . LYS A 1 139 ? -19.994 4.936 14.206 1.00 91.31 139 LYS A O 1
ATOM 1132 N N . GLY A 1 140 ? -17.870 4.201 14.212 1.00 88.38 140 GLY A N 1
ATOM 1133 C CA . GLY A 1 140 ? -17.306 5.297 14.993 1.00 88.38 140 GLY A CA 1
ATOM 1134 C C . GLY A 1 140 ? -16.935 6.507 14.126 1.00 88.38 140 GLY A C 1
ATOM 1135 O O . GLY A 1 140 ? -16.652 6.350 12.935 1.00 88.38 140 GLY A O 1
ATOM 1136 N N . PRO A 1 141 ? -16.901 7.724 14.697 1.00 89.06 141 PRO A N 1
ATOM 1137 C CA . PRO A 1 141 ? -16.470 8.910 13.967 1.00 89.06 141 PRO A CA 1
ATOM 1138 C C . PRO A 1 141 ? -14.980 8.829 13.616 1.00 89.06 141 PRO A C 1
ATOM 1140 O O . PRO A 1 141 ? -14.179 8.286 14.371 1.00 89.06 141 PRO A O 1
ATOM 1143 N N . GLU A 1 142 ? -14.601 9.437 12.496 1.00 90.88 142 GLU A N 1
ATOM 1144 C CA . GLU A 1 142 ? -13.206 9.611 12.095 1.00 90.88 142 GLU A CA 1
ATOM 1145 C C . GLU A 1 142 ? -12.957 11.069 11.702 1.00 90.88 142 GLU A C 1
ATOM 1147 O O . GLU A 1 142 ? -13.798 11.672 11.025 1.00 90.88 142 GLU A O 1
ATOM 1152 N N . PRO A 1 143 ? -11.814 11.663 12.095 1.00 89.56 143 PRO A N 1
ATOM 1153 C CA . PRO A 1 143 ? -11.458 12.994 11.638 1.00 89.56 143 PRO A CA 1
ATOM 1154 C C . PRO A 1 143 ? -11.370 13.043 10.111 1.00 89.56 143 PRO A C 1
ATOM 1156 O O . PRO A 1 143 ? -10.613 12.302 9.488 1.00 89.56 143 PRO A O 1
ATOM 1159 N N . HIS A 1 144 ? -12.082 13.990 9.505 1.00 89.44 144 HIS A N 1
ATOM 1160 C CA . HIS A 1 144 ? -12.165 14.102 8.047 1.00 89.44 144 HIS A CA 1
ATOM 1161 C C . HIS A 1 144 ? -10.798 14.312 7.368 1.00 89.44 144 HIS A C 1
ATOM 1163 O O . HIS A 1 144 ? -10.599 13.940 6.214 1.00 89.44 144 HIS A O 1
ATOM 1169 N N . LEU A 1 145 ? -9.845 14.912 8.089 1.00 91.19 145 LEU A N 1
ATOM 1170 C CA . LEU A 1 145 ? -8.468 15.083 7.629 1.00 91.19 145 LEU A CA 1
ATOM 1171 C C . LEU A 1 145 ? -7.722 13.744 7.531 1.00 91.19 145 LEU A C 1
ATOM 1173 O O . LEU A 1 145 ? -6.977 13.549 6.577 1.00 91.19 145 LEU A O 1
ATOM 1177 N N . VAL A 1 146 ? -7.946 12.834 8.485 1.00 92.69 146 VAL A N 1
ATOM 1178 C CA . VAL A 1 146 ? -7.333 11.497 8.528 1.00 92.69 146 VAL A CA 1
ATOM 1179 C C . VAL A 1 146 ? -7.875 10.648 7.385 1.00 92.69 146 VAL A C 1
ATOM 1181 O O . VAL A 1 146 ? -7.087 10.102 6.618 1.00 92.69 146 VAL A O 1
ATOM 1184 N N . SER A 1 147 ? -9.201 10.617 7.202 1.00 93.75 147 SER A N 1
ATOM 1185 C CA . SER A 1 147 ? -9.815 9.870 6.097 1.00 93.75 147 SER A CA 1
ATOM 1186 C C . SER A 1 147 ? -9.348 10.383 4.736 1.00 93.75 147 SER A C 1
ATOM 1188 O O . SER A 1 147 ? -8.923 9.606 3.889 1.00 93.75 147 SER A O 1
ATOM 1190 N N . ARG A 1 148 ? -9.322 11.707 4.542 1.00 94.25 148 ARG A N 1
ATOM 1191 C CA . ARG A 1 148 ? -8.864 12.317 3.288 1.00 94.25 148 ARG A CA 1
ATOM 1192 C C . ARG A 1 148 ? -7.391 12.041 3.002 1.00 94.25 148 ARG A C 1
ATOM 1194 O O . ARG A 1 148 ? -7.029 11.834 1.849 1.00 94.25 148 ARG A O 1
ATOM 1201 N N . LEU A 1 149 ? -6.542 12.082 4.028 1.00 95.88 149 LEU A N 1
ATOM 1202 C CA . LEU A 1 149 ? -5.125 11.767 3.881 1.00 95.88 149 LEU A CA 1
ATOM 1203 C C . LEU A 1 149 ? -4.939 10.290 3.521 1.00 95.88 149 LEU A C 1
ATOM 1205 O O . LEU A 1 149 ? -4.246 10.000 2.552 1.00 95.88 149 LEU A O 1
ATOM 1209 N N . ARG A 1 150 ? -5.629 9.379 4.222 1.00 96.81 150 ARG A N 1
ATOM 1210 C CA . ARG A 1 150 ? -5.607 7.945 3.913 1.00 96.81 150 ARG A CA 1
ATOM 1211 C C . ARG A 1 150 ? -6.052 7.674 2.484 1.00 96.81 150 ARG A C 1
ATOM 1213 O O . ARG A 1 150 ? -5.345 6.973 1.778 1.00 96.81 150 ARG A O 1
ATOM 1220 N N . ASN A 1 151 ? -7.157 8.259 2.028 1.00 96.50 151 ASN A N 1
ATOM 1221 C CA . ASN A 1 151 ? -7.645 8.049 0.664 1.00 96.50 151 ASN A CA 1
ATOM 1222 C C . ASN A 1 151 ? -6.625 8.493 -0.389 1.00 96.50 151 ASN A C 1
ATOM 1224 O O . ASN A 1 151 ? -6.422 7.792 -1.375 1.00 96.50 151 ASN A O 1
ATOM 1228 N N . LYS A 1 152 ? -5.934 9.619 -0.170 1.00 96.31 152 LYS A N 1
ATOM 1229 C CA . LYS A 1 152 ? -4.877 10.065 -1.085 1.00 96.31 152 LYS A CA 1
ATOM 1230 C C . LYS A 1 152 ? -3.695 9.104 -1.117 1.00 96.31 152 LYS A C 1
ATOM 1232 O O . LYS A 1 152 ? -3.224 8.783 -2.196 1.00 96.31 152 LYS A O 1
ATOM 1237 N N . ILE A 1 153 ? -3.230 8.634 0.037 1.00 97.12 153 ILE A N 1
ATOM 1238 C CA . ILE A 1 153 ? -2.101 7.696 0.086 1.00 97.12 153 ILE A CA 1
ATOM 1239 C C . ILE A 1 153 ? -2.513 6.333 -0.497 1.00 97.12 153 ILE A C 1
ATOM 1241 O O . ILE A 1 153 ? -1.752 5.741 -1.252 1.00 97.12 153 ILE A O 1
ATOM 1245 N N . VAL A 1 154 ? -3.748 5.877 -0.249 1.00 97.38 154 VAL A N 1
ATOM 1246 C CA . VAL A 1 154 ? -4.319 4.679 -0.891 1.00 97.38 154 VAL A CA 1
ATOM 1247 C C . VAL A 1 154 ? -4.345 4.835 -2.407 1.00 97.38 154 VAL A C 1
ATOM 1249 O O . VAL A 1 154 ? -3.931 3.916 -3.103 1.00 97.38 154 VAL A O 1
ATOM 1252 N N . TYR A 1 155 ? -4.768 5.990 -2.928 1.00 96.19 155 TYR A N 1
ATOM 1253 C CA . TYR A 1 155 ? -4.711 6.261 -4.363 1.00 96.19 155 TYR A CA 1
ATOM 1254 C C . TYR A 1 155 ? -3.285 6.092 -4.906 1.00 96.19 155 TYR A C 1
ATOM 1256 O O . TYR A 1 155 ? -3.095 5.343 -5.857 1.00 96.19 155 TYR A O 1
ATOM 1264 N N . ILE A 1 156 ? -2.280 6.698 -4.263 1.00 95.81 156 ILE A N 1
ATOM 1265 C CA . ILE A 1 156 ? -0.873 6.556 -4.678 1.00 95.81 156 ILE A CA 1
ATOM 1266 C C . ILE A 1 156 ? -0.439 5.088 -4.654 1.00 95.81 156 ILE A C 1
ATOM 1268 O O . ILE A 1 156 ? 0.100 4.607 -5.647 1.00 95.81 156 ILE A O 1
ATOM 1272 N N . LYS A 1 157 ? -0.723 4.351 -3.573 1.00 96.12 157 LYS A N 1
ATOM 1273 C CA . LYS A 1 157 ? -0.353 2.933 -3.463 1.00 96.12 157 LYS A CA 1
ATOM 1274 C C . LYS A 1 157 ? -0.983 2.087 -4.568 1.00 96.12 157 LYS A C 1
ATOM 1276 O O . LYS A 1 157 ? -0.306 1.253 -5.162 1.00 96.12 157 LYS A O 1
ATOM 1281 N N . LEU A 1 158 ? -2.263 2.304 -4.868 1.00 95.12 158 LEU A N 1
ATOM 1282 C CA . LEU A 1 158 ? -2.937 1.593 -5.953 1.00 95.12 158 LEU A CA 1
ATOM 1283 C C . LEU A 1 158 ? -2.303 1.929 -7.310 1.00 95.12 158 LEU A C 1
ATOM 1285 O O . LEU A 1 158 ? -2.050 1.019 -8.094 1.00 95.12 158 LEU A O 1
ATOM 1289 N N . ARG A 1 159 ? -1.956 3.197 -7.559 1.00 94.19 159 ARG A N 1
ATOM 1290 C CA . ARG A 1 159 ? -1.258 3.609 -8.788 1.00 94.19 159 ARG A CA 1
ATOM 1291 C C . ARG A 1 159 ? 0.140 3.005 -8.907 1.00 94.19 159 ARG A C 1
ATOM 1293 O O . ARG A 1 159 ? 0.507 2.572 -9.994 1.00 94.19 159 ARG A O 1
ATOM 1300 N N . LEU A 1 160 ? 0.892 2.893 -7.811 1.00 92.75 160 LEU A N 1
ATOM 1301 C CA . LEU A 1 160 ? 2.172 2.174 -7.794 1.00 92.75 160 LEU A CA 1
ATOM 1302 C C . LEU A 1 160 ? 1.997 0.706 -8.187 1.00 92.75 160 LEU A C 1
ATOM 1304 O O . LEU A 1 160 ? 2.701 0.221 -9.066 1.00 92.75 160 LEU A O 1
ATOM 1308 N N . ILE A 1 161 ? 1.032 0.006 -7.582 1.00 90.00 161 ILE A N 1
ATOM 1309 C CA . ILE A 1 161 ? 0.756 -1.403 -7.899 1.00 90.00 161 ILE A CA 1
ATOM 1310 C C . ILE A 1 161 ? 0.347 -1.558 -9.370 1.00 90.00 161 ILE A C 1
ATOM 1312 O O . ILE A 1 161 ? 0.768 -2.505 -10.032 1.00 90.00 161 ILE A O 1
ATOM 1316 N N . GLU A 1 162 ? -0.447 -0.628 -9.898 1.00 90.81 162 GLU A N 1
ATOM 1317 C CA . GLU A 1 162 ? -0.838 -0.608 -11.308 1.00 90.81 162 GLU A CA 1
ATOM 1318 C C . GLU A 1 162 ? 0.362 -0.416 -12.239 1.00 90.81 162 GLU A C 1
ATOM 1320 O O . GLU A 1 162 ? 0.499 -1.157 -13.210 1.00 90.81 162 GLU A O 1
ATOM 1325 N N . MET A 1 16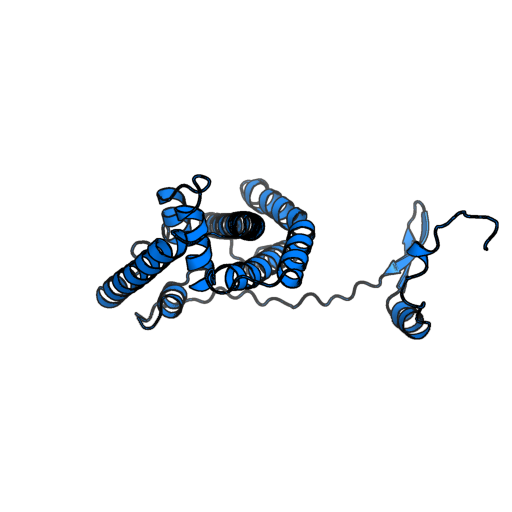3 ? 1.263 0.516 -11.918 1.00 88.81 163 MET A N 1
ATOM 1326 C CA . MET A 1 163 ? 2.502 0.729 -12.668 1.00 88.81 163 MET A CA 1
ATOM 1327 C C . MET A 1 163 ? 3.412 -0.503 -12.633 1.00 88.81 163 MET A C 1
ATOM 1329 O O . MET A 1 163 ? 3.898 -0.922 -13.681 1.00 88.81 163 MET A O 1
ATOM 1333 N N . LEU A 1 164 ? 3.596 -1.128 -11.467 1.00 86.69 164 LEU A N 1
ATOM 1334 C CA . LEU A 1 164 ? 4.403 -2.347 -11.327 1.00 86.69 164 LEU A CA 1
ATOM 1335 C C . LEU A 1 164 ? 3.823 -3.510 -12.138 1.00 86.69 164 LEU A C 1
ATOM 1337 O O . LEU A 1 164 ? 4.555 -4.212 -12.829 1.00 86.69 164 LEU A O 1
ATOM 1341 N N . ARG A 1 165 ? 2.499 -3.681 -12.121 1.00 83.88 165 ARG A N 1
ATOM 1342 C CA . ARG A 1 165 ? 1.824 -4.688 -12.950 1.00 83.88 165 ARG A CA 1
ATOM 1343 C C . ARG A 1 165 ? 1.913 -4.385 -14.434 1.00 83.88 165 ARG A C 1
ATOM 1345 O O . ARG A 1 165 ? 1.985 -5.308 -15.236 1.00 83.88 165 ARG A O 1
ATOM 1352 N N . TYR A 1 166 ? 1.872 -3.111 -14.810 1.00 86.44 166 TYR A N 1
ATOM 1353 C CA . TYR A 1 166 ? 2.058 -2.712 -16.197 1.00 86.44 166 TYR A CA 1
ATOM 1354 C C . TYR A 1 166 ? 3.473 -3.053 -16.676 1.00 86.44 166 TYR A C 1
ATOM 1356 O O . TYR A 1 166 ? 3.606 -3.658 -17.733 1.00 86.44 166 TYR A O 1
ATOM 1364 N N . ILE A 1 167 ? 4.499 -2.744 -15.874 1.00 83.56 167 ILE A N 1
ATOM 1365 C CA . ILE A 1 167 ? 5.897 -3.129 -16.123 1.00 83.56 167 ILE A CA 1
ATOM 1366 C C . ILE A 1 167 ? 6.014 -4.654 -16.292 1.00 83.56 167 ILE A C 1
ATOM 1368 O O . ILE A 1 167 ? 6.523 -5.108 -17.315 1.00 83.56 167 ILE A O 1
ATOM 1372 N N . GLU A 1 168 ? 5.455 -5.433 -15.356 1.00 80.06 168 GLU A N 1
ATOM 1373 C CA . GLU A 1 168 ? 5.424 -6.905 -15.424 1.00 80.06 168 GLU A CA 1
ATOM 1374 C C . GLU A 1 168 ? 4.732 -7.397 -16.710 1.00 80.06 168 GLU A C 1
ATOM 1376 O O . GLU A 1 168 ? 5.233 -8.285 -17.394 1.00 80.06 168 GLU A O 1
ATOM 1381 N N . ALA A 1 169 ? 3.607 -6.784 -17.093 1.00 83.94 169 ALA A N 1
ATOM 1382 C CA . ALA A 1 169 ? 2.866 -7.136 -18.304 1.00 83.94 169 ALA A CA 1
ATOM 1383 C C . ALA A 1 169 ? 3.584 -6.751 -19.610 1.00 83.94 169 ALA A C 1
ATOM 1385 O O . ALA A 1 169 ? 3.261 -7.315 -20.654 1.00 83.94 169 ALA A O 1
ATOM 1386 N N . GLN A 1 170 ? 4.516 -5.794 -19.571 1.00 83.25 170 GLN A N 1
ATOM 1387 C CA . GLN A 1 170 ? 5.399 -5.473 -20.697 1.00 83.25 170 GLN A CA 1
ATOM 1388 C C . GLN A 1 170 ? 6.651 -6.366 -20.738 1.00 83.25 170 GLN A C 1
ATOM 1390 O O . GLN A 1 170 ? 7.501 -6.151 -21.595 1.00 83.25 170 GLN A O 1
ATOM 1395 N N . GLU A 1 171 ? 6.776 -7.348 -19.834 1.00 82.31 171 GLU A N 1
ATOM 1396 C CA . GLU A 1 171 ? 7.965 -8.206 -19.698 1.00 82.31 171 GLU A CA 1
ATOM 1397 C C . GLU A 1 171 ? 9.259 -7.397 -19.470 1.00 82.31 171 GLU A C 1
ATOM 1399 O O . GLU A 1 171 ? 10.352 -7.825 -19.836 1.00 82.31 171 GLU A O 1
ATOM 1404 N N . VAL A 1 172 ? 9.136 -6.210 -18.864 1.00 80.62 172 VAL A N 1
ATOM 1405 C CA . VAL A 1 172 ? 10.272 -5.366 -18.480 1.00 80.62 172 VAL A CA 1
ATOM 1406 C C . VAL A 1 172 ? 10.673 -5.728 -17.058 1.00 80.62 172 VAL A C 1
ATOM 1408 O O . VAL A 1 172 ? 9.857 -5.644 -16.140 1.00 80.62 172 VAL A O 1
ATOM 1411 N N . HIS A 1 173 ? 11.935 -6.099 -16.856 1.00 76.88 173 HIS A N 1
ATOM 1412 C CA . HIS A 1 173 ? 12.445 -6.381 -15.520 1.00 76.88 173 HIS A CA 1
ATOM 1413 C C . HIS A 1 173 ? 12.803 -5.081 -14.798 1.00 76.88 173 HIS A C 1
ATOM 1415 O O . HIS A 1 173 ? 13.232 -4.105 -15.415 1.00 76.88 173 HIS A O 1
ATOM 1421 N N . LEU A 1 174 ? 12.691 -5.061 -13.466 1.00 77.50 174 LEU A N 1
ATOM 1422 C CA . LEU A 1 174 ? 13.021 -3.861 -12.682 1.00 77.50 174 LEU A CA 1
ATOM 1423 C C . LEU A 1 174 ? 14.471 -3.403 -12.900 1.00 77.50 174 LEU A C 1
ATOM 1425 O O . LEU A 1 174 ? 14.734 -2.207 -12.956 1.00 77.50 174 LEU A O 1
ATOM 1429 N N . GLN A 1 175 ? 15.399 -4.343 -13.092 1.00 76.00 175 GLN A N 1
ATOM 1430 C CA . GLN A 1 175 ? 16.812 -4.058 -13.377 1.00 76.00 175 GLN A CA 1
ATOM 1431 C C . GLN A 1 175 ? 17.046 -3.300 -14.697 1.00 76.00 175 GLN A C 1
ATOM 1433 O O . GLN A 1 175 ? 18.103 -2.696 -14.869 1.00 76.00 175 GLN A O 1
ATOM 1438 N N . ASP A 1 176 ? 16.082 -3.342 -15.621 1.00 78.38 176 ASP A N 1
ATOM 1439 C CA . ASP A 1 176 ? 16.165 -2.667 -16.918 1.00 78.38 176 ASP A CA 1
ATOM 1440 C C . ASP A 1 176 ? 15.672 -1.212 -16.840 1.00 78.38 176 ASP A C 1
ATOM 1442 O O . ASP A 1 176 ? 15.852 -0.433 -17.781 1.00 78.38 176 ASP A O 1
ATOM 1446 N N . LEU A 1 177 ? 15.051 -0.821 -15.720 1.00 79.50 177 LEU A N 1
ATOM 1447 C CA . LEU A 1 177 ? 14.563 0.535 -15.510 1.00 79.50 177 LEU A CA 1
ATOM 1448 C C . LEU A 1 177 ? 15.703 1.486 -15.106 1.00 79.50 177 LEU A C 1
ATOM 1450 O O . LEU A 1 177 ? 16.624 1.095 -14.385 1.00 79.50 177 LEU A O 1
ATOM 1454 N N . PRO A 1 178 ? 15.638 2.770 -15.511 1.00 84.81 178 PRO A N 1
ATOM 1455 C CA . PRO A 1 178 ? 16.584 3.777 -15.044 1.00 84.81 178 PRO A CA 1
ATOM 1456 C C . PRO A 1 178 ? 16.593 3.897 -13.515 1.00 84.81 178 PRO A C 1
ATOM 1458 O O . PRO A 1 178 ? 15.539 3.871 -12.879 1.00 84.81 178 PRO A O 1
ATOM 1461 N N . GLU A 1 179 ? 17.770 4.128 -12.930 1.00 82.94 179 GLU A N 1
ATOM 1462 C CA . GLU A 1 179 ? 17.943 4.278 -11.475 1.00 82.94 179 GLU A CA 1
ATOM 1463 C C . GLU A 1 179 ? 17.044 5.377 -10.883 1.00 82.94 179 GLU A C 1
ATOM 1465 O O . GLU A 1 179 ? 16.495 5.209 -9.799 1.00 82.94 179 GLU A O 1
ATOM 1470 N N . GLU A 1 180 ? 16.822 6.468 -11.620 1.00 87.44 180 GLU A N 1
ATOM 1471 C CA . GLU A 1 180 ? 15.896 7.539 -11.230 1.00 87.44 180 GLU A CA 1
ATOM 1472 C C . GLU A 1 180 ? 14.447 7.036 -11.087 1.00 87.44 180 GLU A C 1
ATOM 1474 O O . GLU A 1 180 ? 13.773 7.348 -10.107 1.00 87.44 180 GLU A O 1
ATOM 1479 N N . VAL A 1 181 ? 13.976 6.206 -12.027 1.00 84.56 181 VAL A N 1
ATOM 1480 C CA . VAL A 1 181 ? 12.629 5.608 -11.989 1.00 84.56 181 VAL A CA 1
ATOM 1481 C C . VAL A 1 181 ? 12.508 4.674 -10.789 1.00 84.56 181 VAL A C 1
ATOM 1483 O O . VAL A 1 181 ? 11.529 4.741 -10.048 1.00 84.56 181 VAL A O 1
ATOM 1486 N N . LEU A 1 182 ? 13.524 3.840 -10.564 1.00 83.25 182 LEU A N 1
ATOM 1487 C CA . LEU A 1 182 ? 13.577 2.933 -9.419 1.00 83.25 182 LEU A CA 1
ATOM 1488 C C . LEU A 1 182 ? 13.593 3.691 -8.088 1.00 83.25 182 LEU A C 1
ATOM 1490 O O . LEU A 1 182 ? 12.866 3.316 -7.172 1.00 83.25 182 LEU A O 1
ATOM 1494 N N . GLY A 1 183 ? 14.360 4.779 -7.990 1.00 85.94 183 GLY A N 1
ATOM 1495 C CA . GLY A 1 183 ? 14.394 5.640 -6.809 1.00 85.94 183 GLY A CA 1
ATOM 1496 C C . GLY A 1 183 ? 13.032 6.267 -6.512 1.00 85.94 183 GLY A C 1
ATOM 1497 O O . GLY A 1 183 ? 12.558 6.205 -5.383 1.00 85.94 183 GLY A O 1
ATOM 1498 N N . HIS A 1 184 ? 12.346 6.791 -7.529 1.00 88.12 184 HIS A N 1
ATOM 1499 C CA . HIS A 1 184 ? 11.010 7.360 -7.347 1.00 88.12 184 HIS A CA 1
ATOM 1500 C C . HIS A 1 184 ? 9.950 6.322 -6.962 1.00 88.12 184 HIS A C 1
ATOM 1502 O O . HIS A 1 184 ? 9.074 6.633 -6.152 1.00 88.12 184 HIS A O 1
ATOM 1508 N N . LEU A 1 185 ? 10.017 5.104 -7.513 1.00 85.75 185 LEU A N 1
ATOM 1509 C CA . LEU A 1 185 ? 9.149 3.998 -7.096 1.00 85.75 185 LEU A CA 1
ATOM 1510 C C . LEU A 1 185 ? 9.385 3.649 -5.621 1.00 85.75 185 LEU A C 1
ATOM 1512 O O . LEU A 1 185 ? 8.417 3.533 -4.872 1.00 85.75 185 LEU A O 1
ATOM 1516 N N . ALA A 1 186 ? 10.653 3.555 -5.205 1.00 88.12 186 ALA A N 1
ATOM 1517 C CA . ALA A 1 186 ? 11.053 3.283 -3.825 1.00 88.12 186 ALA A CA 1
ATOM 1518 C C . ALA A 1 186 ? 10.512 4.333 -2.852 1.00 88.12 186 ALA A C 1
ATOM 1520 O O . ALA A 1 186 ? 9.838 3.998 -1.883 1.00 88.12 186 ALA A O 1
ATOM 1521 N N . ASP A 1 187 ? 10.763 5.612 -3.146 1.00 88.94 187 ASP A N 1
ATOM 1522 C CA . ASP A 1 187 ? 10.396 6.725 -2.271 1.00 88.94 187 ASP A CA 1
ATOM 1523 C C . ASP A 1 187 ? 8.878 6.789 -2.052 1.00 88.94 187 ASP A C 1
ATOM 1525 O O . ASP A 1 187 ? 8.399 7.082 -0.951 1.00 88.94 187 ASP A O 1
ATOM 1529 N N . LEU A 1 188 ? 8.102 6.521 -3.107 1.00 90.44 188 LEU A N 1
ATOM 1530 C CA . LEU A 1 188 ? 6.648 6.478 -3.018 1.00 90.44 188 LEU A CA 1
ATOM 1531 C C . LEU A 1 188 ? 6.152 5.239 -2.270 1.00 90.44 188 LEU A C 1
ATOM 1533 O O . LEU A 1 188 ? 5.187 5.361 -1.513 1.00 90.44 188 LEU A O 1
ATOM 1537 N N . ASP A 1 189 ? 6.777 4.077 -2.467 1.00 90.38 189 ASP A N 1
ATOM 1538 C CA . ASP A 1 189 ? 6.407 2.850 -1.761 1.00 90.38 189 ASP A CA 1
ATOM 1539 C C . ASP A 1 189 ? 6.696 2.961 -0.260 1.00 90.38 189 ASP A C 1
ATOM 1541 O O . ASP A 1 189 ? 5.794 2.742 0.549 1.00 90.38 189 ASP A O 1
ATOM 1545 N N . ASP A 1 190 ? 7.886 3.436 0.114 1.00 92.00 190 ASP A N 1
ATOM 1546 C CA . ASP A 1 190 ? 8.281 3.690 1.503 1.00 92.00 190 ASP A CA 1
ATOM 1547 C C . ASP A 1 190 ? 7.334 4.688 2.182 1.00 92.00 190 ASP A C 1
ATOM 1549 O O . ASP A 1 190 ? 6.887 4.483 3.318 1.00 92.00 190 ASP A O 1
ATOM 1553 N N . PHE A 1 191 ? 6.969 5.762 1.473 1.00 94.31 191 PHE A N 1
ATOM 1554 C CA . PHE A 1 191 ? 5.983 6.722 1.960 1.00 94.31 191 PHE A CA 1
ATOM 1555 C C . PHE A 1 191 ? 4.600 6.087 2.155 1.00 94.31 191 PHE A C 1
ATOM 1557 O O . PHE A 1 191 ? 3.934 6.358 3.162 1.00 94.31 191 PHE A O 1
ATOM 1564 N N . CYS A 1 192 ? 4.151 5.249 1.217 1.00 95.00 192 CYS A N 1
ATOM 1565 C CA . CYS A 1 192 ? 2.874 4.551 1.335 1.00 95.00 192 CYS A CA 1
ATOM 1566 C C . CYS A 1 192 ? 2.884 3.564 2.503 1.00 95.00 192 CYS A C 1
ATOM 1568 O O . CYS A 1 192 ? 1.929 3.553 3.279 1.00 95.00 192 CYS A O 1
ATOM 1570 N N . LEU A 1 193 ? 3.958 2.796 2.670 1.00 91.81 193 LEU A N 1
ATOM 1571 C CA . LEU A 1 193 ? 4.112 1.819 3.739 1.00 91.81 193 LEU A CA 1
ATOM 1572 C C . LEU A 1 193 ? 4.042 2.487 5.121 1.00 91.81 193 LEU A C 1
ATOM 1574 O O . LEU A 1 193 ? 3.220 2.103 5.957 1.00 91.81 193 LEU A O 1
ATOM 1578 N N . ASP A 1 194 ? 4.849 3.528 5.357 1.00 93.38 194 ASP A N 1
ATOM 1579 C CA . ASP A 1 194 ? 4.847 4.262 6.630 1.00 93.38 194 ASP A CA 1
ATOM 1580 C C . ASP A 1 194 ? 3.519 5.005 6.860 1.00 93.38 194 ASP A C 1
ATOM 1582 O O . ASP A 1 194 ? 2.923 4.935 7.943 1.00 93.38 194 ASP A O 1
ATOM 1586 N N . GLY A 1 195 ? 3.018 5.691 5.830 1.00 94.44 195 GLY A N 1
ATOM 1587 C CA . GLY A 1 195 ? 1.800 6.492 5.906 1.00 94.44 195 GLY A CA 1
ATOM 1588 C C . GLY A 1 195 ? 0.549 5.649 6.145 1.00 94.44 195 GLY A C 1
ATOM 1589 O O . GLY A 1 195 ? -0.229 5.929 7.062 1.00 94.44 195 GLY A O 1
ATOM 1590 N N . LEU A 1 196 ? 0.347 4.589 5.359 1.00 96.25 196 LEU A N 1
ATOM 1591 C CA . LEU A 1 196 ? -0.787 3.680 5.525 1.00 96.25 196 LEU A CA 1
ATOM 1592 C C . LEU A 1 196 ? -0.671 2.862 6.807 1.00 96.25 196 LEU A C 1
ATOM 1594 O O . LEU A 1 196 ? -1.688 2.672 7.472 1.00 96.25 196 LEU A O 1
ATOM 1598 N N . GLY A 1 197 ? 0.542 2.478 7.217 1.00 94.06 197 GLY A N 1
ATOM 1599 C CA . GLY A 1 197 ? 0.780 1.841 8.510 1.00 94.06 197 GLY A CA 1
ATOM 1600 C C . GLY A 1 197 ? 0.238 2.674 9.675 1.00 94.06 197 GLY A C 1
ATOM 1601 O O . GLY A 1 197 ? -0.505 2.165 10.516 1.00 94.06 197 GLY A O 1
ATOM 1602 N N . LYS A 1 198 ? 0.515 3.984 9.678 1.00 93.94 198 LYS A N 1
ATOM 1603 C CA . LYS A 1 198 ? -0.003 4.932 10.685 1.00 93.94 198 LYS A CA 1
ATOM 1604 C C . LYS A 1 198 ? -1.507 5.184 10.571 1.00 93.94 198 LYS A C 1
ATOM 1606 O O . LYS A 1 198 ? -2.144 5.520 11.565 1.00 93.94 198 LYS A O 1
ATOM 1611 N N . LEU A 1 199 ? -2.083 5.056 9.377 1.00 95.50 199 LEU A N 1
ATOM 1612 C CA . LEU A 1 199 ? -3.497 5.349 9.099 1.00 95.50 199 LEU A CA 1
ATOM 1613 C C . LEU A 1 199 ? -4.406 4.108 9.142 1.00 95.50 199 LEU A C 1
ATOM 1615 O O . LEU A 1 199 ? -5.622 4.234 8.963 1.00 95.50 199 LEU A O 1
ATOM 1619 N N . ALA A 1 200 ? -3.835 2.927 9.393 1.00 93.69 200 ALA A N 1
ATOM 1620 C CA . ALA A 1 200 ? -4.540 1.656 9.544 1.00 93.69 200 ALA A CA 1
ATOM 1621 C C . ALA A 1 200 ? -5.058 1.401 10.975 1.00 93.69 200 ALA A C 1
ATOM 1623 O O . ALA A 1 200 ? -5.843 0.471 11.190 1.00 93.69 200 ALA A O 1
ATOM 1624 N N . ASP A 1 201 ? -4.643 2.192 11.967 1.00 91.06 201 ASP A N 1
ATOM 1625 C CA . ASP A 1 201 ? -5.172 2.138 13.335 1.00 91.06 201 ASP A CA 1
ATOM 1626 C C . ASP A 1 201 ? -6.169 3.284 13.560 1.00 91.06 201 ASP A C 1
ATOM 1628 O O . ASP A 1 201 ? -5.825 4.382 13.991 1.00 91.06 201 ASP A O 1
ATOM 1632 N N . ARG A 1 202 ? -7.437 3.035 13.219 1.00 89.00 202 ARG A N 1
ATOM 1633 C CA . ARG A 1 202 ? -8.519 4.011 13.404 1.00 89.00 202 ARG A CA 1
ATOM 1634 C C . ARG A 1 202 ? -8.830 4.285 14.887 1.00 89.00 202 ARG A C 1
ATOM 1636 O O . ARG A 1 202 ? -9.093 5.447 15.200 1.00 89.00 202 ARG A O 1
ATOM 1643 N N . PRO A 1 203 ? -8.810 3.294 15.806 1.00 88.62 203 PRO A N 1
ATOM 1644 C CA . PRO A 1 203 ? -8.931 3.552 17.242 1.00 88.62 203 PRO A CA 1
ATOM 1645 C C . PRO A 1 203 ? -7.844 4.471 17.809 1.00 88.62 203 PRO A C 1
ATOM 1647 O O . PRO A 1 203 ? -8.139 5.257 18.711 1.00 88.62 203 PRO A O 1
ATOM 1650 N N . ASN A 1 204 ? -6.620 4.401 17.278 1.00 90.62 204 ASN A N 1
ATOM 1651 C CA . ASN A 1 204 ? -5.489 5.222 17.714 1.00 90.62 204 ASN A CA 1
ATOM 1652 C C . ASN A 1 204 ? -4.927 6.050 16.543 1.00 90.62 204 ASN A C 1
ATOM 1654 O O . ASN A 1 204 ? -3.841 5.752 16.041 1.00 90.62 204 ASN A O 1
ATOM 1658 N N . PRO A 1 205 ? -5.643 7.099 16.094 1.00 88.81 205 PRO A N 1
ATOM 1659 C CA . PRO A 1 205 ? -5.208 7.885 14.949 1.00 88.81 205 PRO A CA 1
ATOM 1660 C C . PRO A 1 205 ? -3.884 8.615 15.239 1.00 88.81 205 PRO A C 1
ATOM 1662 O O . PRO A 1 205 ? -3.604 8.962 16.393 1.00 88.81 205 PRO A O 1
ATOM 1665 N N . PRO A 1 206 ? -3.088 8.914 14.195 1.00 92.25 206 PRO A N 1
ATOM 1666 C CA . PRO A 1 206 ? -1.820 9.614 14.344 1.00 92.25 206 PRO A CA 1
ATOM 1667 C C . PRO A 1 206 ? -2.010 11.017 14.930 1.00 92.25 206 PRO A C 1
ATOM 1669 O O . PRO A 1 206 ? -3.045 11.665 14.742 1.00 92.25 206 PRO A O 1
ATOM 1672 N N . ASP A 1 207 ? -0.983 11.503 15.627 1.00 93.19 207 ASP A N 1
ATOM 1673 C CA . ASP A 1 207 ? -1.000 12.850 16.184 1.00 93.19 207 ASP A CA 1
ATOM 1674 C C . ASP A 1 207 ? -0.951 13.938 15.092 1.00 93.19 207 ASP A C 1
ATOM 1676 O O . ASP A 1 207 ? -0.689 13.697 13.909 1.00 93.19 207 ASP A O 1
ATOM 1680 N N . VAL A 1 208 ? -1.221 15.181 15.496 1.00 92.19 208 VAL A N 1
ATOM 1681 C CA . VAL A 1 208 ? -1.285 16.323 14.571 1.00 92.19 208 VAL A CA 1
ATOM 1682 C C . VAL A 1 208 ? 0.041 16.545 13.843 1.00 92.19 208 VAL A C 1
ATOM 1684 O O . VAL A 1 208 ? 0.022 16.958 12.684 1.00 92.19 208 VAL A O 1
ATOM 1687 N N . LYS A 1 209 ? 1.176 16.266 14.493 1.00 93.81 209 LYS A N 1
ATOM 1688 C CA . LYS A 1 209 ? 2.498 16.433 13.888 1.00 93.81 209 LYS A CA 1
ATOM 1689 C C . LYS A 1 209 ? 2.689 15.407 12.772 1.00 93.81 209 LYS A C 1
ATOM 1691 O O . LYS A 1 209 ? 2.965 15.799 11.647 1.00 93.81 209 LYS A O 1
ATOM 1696 N N . ALA A 1 210 ? 2.430 14.131 13.044 1.00 93.12 210 ALA A N 1
ATOM 1697 C CA . ALA A 1 210 ? 2.511 13.066 12.052 1.00 93.12 210 ALA A CA 1
ATOM 1698 C C . ALA A 1 210 ? 1.584 13.327 10.852 1.00 93.12 210 ALA A C 1
ATOM 1700 O O . ALA A 1 210 ? 1.979 13.125 9.707 1.00 93.12 210 ALA A O 1
ATOM 1701 N N . ILE A 1 211 ? 0.372 13.840 11.089 1.00 93.56 211 ILE A N 1
ATOM 1702 C CA . ILE A 1 211 ? -0.552 14.238 10.014 1.00 93.56 211 ILE A CA 1
ATOM 1703 C C . ILE A 1 211 ? 0.018 15.389 9.171 1.00 93.56 211 ILE A C 1
ATOM 1705 O O . ILE A 1 211 ? -0.120 15.383 7.945 1.00 93.56 211 ILE A O 1
ATOM 1709 N N . GLN A 1 212 ? 0.634 16.394 9.800 1.00 92.69 212 GLN A N 1
ATOM 1710 C CA . GLN A 1 212 ? 1.260 17.512 9.089 1.00 92.69 212 GLN A CA 1
ATOM 1711 C C . GLN A 1 212 ? 2.468 17.056 8.270 1.00 92.69 212 GLN A C 1
ATOM 1713 O O . GLN A 1 212 ? 2.563 17.432 7.101 1.00 92.69 212 GLN A O 1
ATOM 1718 N N . ASP A 1 213 ? 3.323 16.218 8.853 1.00 94.44 213 ASP A N 1
ATOM 1719 C CA . ASP A 1 213 ? 4.511 15.661 8.209 1.00 94.44 213 ASP A CA 1
ATOM 1720 C C . ASP A 1 213 ? 4.112 14.831 6.978 1.00 94.44 213 ASP A C 1
ATOM 1722 O O . ASP A 1 213 ? 4.596 15.092 5.877 1.00 94.44 213 ASP A O 1
ATOM 1726 N N . MET A 1 214 ? 3.131 13.927 7.111 1.00 95.06 214 MET A N 1
ATOM 1727 C CA . MET A 1 214 ? 2.596 13.154 5.980 1.00 95.06 214 MET A CA 1
ATOM 1728 C C . MET A 1 214 ? 2.001 14.048 4.888 1.00 95.06 214 MET A C 1
ATOM 1730 O O . MET A 1 214 ? 2.156 13.771 3.701 1.00 95.06 214 MET A O 1
ATOM 1734 N N . ARG A 1 215 ? 1.319 15.138 5.259 1.00 94.75 215 ARG A N 1
ATOM 1735 C CA . ARG A 1 215 ? 0.745 16.071 4.280 1.00 94.75 215 ARG A CA 1
ATOM 1736 C C . ARG A 1 215 ? 1.824 16.824 3.501 1.00 94.75 215 ARG A C 1
ATOM 1738 O O . ARG A 1 215 ? 1.627 17.071 2.316 1.00 94.75 215 ARG A O 1
ATOM 1745 N N . LEU A 1 216 ? 2.915 17.217 4.158 1.00 94.00 216 LEU A N 1
ATOM 1746 C CA . LEU A 1 216 ? 4.050 17.872 3.503 1.00 94.00 216 LEU A CA 1
ATOM 1747 C C . LEU A 1 216 ? 4.790 16.892 2.590 1.00 94.00 216 LEU A C 1
ATOM 1749 O O . LEU A 1 216 ? 5.025 17.219 1.430 1.00 94.00 216 LEU A O 1
ATOM 1753 N N . ALA A 1 217 ? 5.063 15.677 3.070 1.00 93.44 217 ALA A N 1
ATOM 1754 C CA . ALA A 1 217 ? 5.674 14.619 2.268 1.00 93.44 217 ALA A CA 1
ATOM 1755 C C . ALA A 1 217 ? 4.846 14.319 1.010 1.00 93.44 217 ALA A C 1
ATOM 1757 O O . ALA A 1 217 ? 5.378 14.326 -0.095 1.00 93.44 217 ALA A O 1
ATOM 1758 N N . LEU A 1 218 ? 3.522 14.200 1.149 1.00 92.25 218 LEU A N 1
ATOM 1759 C CA . LEU A 1 218 ? 2.611 14.018 0.019 1.00 92.25 218 LEU A CA 1
ATOM 1760 C C . LEU A 1 218 ? 2.733 15.134 -1.035 1.00 92.25 218 LEU A C 1
ATOM 1762 O O . LEU A 1 218 ? 2.672 14.865 -2.229 1.00 92.25 218 LEU A O 1
ATOM 1766 N N . GLN A 1 219 ? 2.899 16.392 -0.612 1.00 91.31 219 GLN A N 1
ATOM 1767 C CA . GLN A 1 219 ? 3.081 17.515 -1.541 1.00 91.31 219 GLN A CA 1
ATOM 1768 C C . GLN A 1 219 ? 4.424 17.458 -2.271 1.00 91.31 219 GLN A C 1
ATOM 1770 O O . GLN A 1 219 ? 4.496 17.853 -3.430 1.00 91.31 219 GLN A O 1
ATOM 1775 N N . MET A 1 220 ? 5.471 16.986 -1.596 1.00 90.25 220 MET A N 1
ATOM 1776 C CA . MET A 1 220 ? 6.809 16.855 -2.173 1.00 90.25 220 MET A CA 1
ATOM 1777 C C . MET A 1 220 ? 6.922 15.663 -3.125 1.00 90.25 220 MET A C 1
ATOM 1779 O O . MET A 1 220 ? 7.691 15.734 -4.073 1.00 90.25 220 MET A O 1
ATOM 1783 N N . LEU A 1 221 ? 6.155 14.599 -2.881 1.00 90.25 221 LEU A N 1
ATOM 1784 C CA . LEU A 1 221 ? 6.192 13.359 -3.656 1.00 90.25 221 LEU A CA 1
ATOM 1785 C C . LEU A 1 221 ? 5.226 13.341 -4.846 1.00 90.25 221 LEU A C 1
ATOM 1787 O O . LEU A 1 221 ? 5.398 12.529 -5.750 1.00 90.25 221 LEU A O 1
ATOM 1791 N N . GLN A 1 222 ? 4.230 14.234 -4.886 1.00 89.06 222 GLN A N 1
ATOM 1792 C CA . GLN A 1 222 ? 3.294 14.317 -6.013 1.00 89.06 222 GLN A CA 1
ATOM 1793 C C . GLN A 1 222 ? 3.998 14.444 -7.382 1.00 89.06 222 GLN A C 1
ATOM 1795 O O . GLN A 1 222 ? 3.625 13.698 -8.284 1.00 89.06 222 GLN A O 1
ATOM 1800 N N . PRO A 1 223 ? 5.037 15.290 -7.556 1.00 92.06 223 PRO A N 1
ATOM 1801 C CA . PRO A 1 223 ? 5.762 15.368 -8.825 1.00 92.06 223 PRO A CA 1
ATOM 1802 C C . PRO A 1 223 ? 6.432 14.050 -9.232 1.00 92.06 223 PRO A C 1
ATOM 1804 O O . PRO A 1 223 ? 6.505 13.758 -10.422 1.00 92.06 223 PRO A O 1
ATOM 1807 N N . ASN A 1 224 ? 6.888 13.241 -8.267 1.00 90.81 224 ASN A N 1
ATOM 1808 C CA . ASN A 1 224 ? 7.496 11.938 -8.548 1.00 90.81 224 ASN A CA 1
ATOM 1809 C C . ASN A 1 224 ? 6.451 10.968 -9.106 1.00 90.81 224 ASN A C 1
ATOM 1811 O O . ASN A 1 224 ? 6.735 10.247 -10.057 1.00 90.81 224 ASN A O 1
ATOM 1815 N N . LEU A 1 225 ? 5.233 10.972 -8.551 1.00 91.56 225 LEU A N 1
ATOM 1816 C CA . LEU A 1 225 ? 4.135 10.167 -9.087 1.00 91.56 225 LEU A CA 1
ATOM 1817 C C . LEU A 1 225 ? 3.795 10.590 -10.518 1.00 91.56 225 LEU A C 1
ATOM 1819 O O . LEU A 1 225 ? 3.716 9.736 -11.393 1.00 91.56 225 LEU A O 1
ATOM 1823 N N . ASP A 1 226 ? 3.644 11.893 -10.761 1.00 92.62 226 ASP A N 1
ATOM 1824 C CA . ASP A 1 226 ? 3.308 12.418 -12.088 1.00 92.62 226 ASP A CA 1
ATOM 1825 C C . ASP A 1 226 ? 4.398 12.046 -13.121 1.00 92.62 226 ASP A C 1
ATOM 1827 O O . ASP A 1 226 ? 4.090 11.600 -14.229 1.00 92.62 226 ASP A O 1
ATOM 1831 N N . TYR A 1 227 ? 5.679 12.153 -12.739 1.00 92.50 227 TYR A N 1
ATOM 1832 C CA . TYR A 1 227 ? 6.820 11.732 -13.560 1.00 92.50 227 TYR A CA 1
ATOM 1833 C C . TYR A 1 227 ? 6.804 10.231 -13.873 1.00 92.50 227 TYR A C 1
ATOM 1835 O O . TYR A 1 227 ? 7.055 9.830 -15.015 1.00 92.50 227 TYR A O 1
ATOM 1843 N N . LEU A 1 228 ? 6.520 9.391 -12.874 1.00 91.19 228 LEU A N 1
ATOM 1844 C CA . LEU A 1 228 ? 6.454 7.943 -13.049 1.00 91.19 228 LEU A CA 1
ATOM 1845 C C . LEU A 1 228 ? 5.302 7.538 -13.955 1.00 91.19 228 LEU A C 1
ATOM 1847 O O . LEU A 1 228 ? 5.507 6.719 -14.843 1.00 91.19 228 LEU A O 1
ATOM 1851 N N . GLU A 1 229 ? 4.119 8.127 -13.782 1.00 91.94 229 GLU A N 1
ATOM 1852 C CA . GLU A 1 229 ? 2.980 7.844 -14.653 1.00 91.94 229 GLU A CA 1
ATOM 1853 C C . GLU A 1 229 ? 3.288 8.218 -16.105 1.00 91.94 229 GLU A C 1
ATOM 1855 O O . GLU A 1 229 ? 2.991 7.440 -17.014 1.00 91.94 229 GLU A O 1
ATOM 1860 N N . GLU A 1 230 ? 3.928 9.372 -16.333 1.00 89.69 230 GLU A N 1
ATOM 1861 C CA . GLU A 1 230 ? 4.368 9.771 -17.670 1.00 89.69 230 GLU A CA 1
ATOM 1862 C C . GLU A 1 230 ? 5.381 8.765 -18.240 1.00 89.69 230 GLU A C 1
ATOM 1864 O O . GLU A 1 230 ? 5.256 8.293 -19.372 1.00 89.69 230 GLU A O 1
ATOM 1869 N N . THR A 1 231 ? 6.386 8.405 -17.449 1.00 87.69 231 THR A N 1
ATOM 1870 C CA . THR A 1 231 ? 7.492 7.560 -17.904 1.00 87.69 231 THR A CA 1
ATOM 1871 C C . THR A 1 231 ? 7.045 6.121 -18.148 1.00 87.69 231 THR A C 1
ATOM 1873 O O . THR A 1 231 ? 7.320 5.557 -19.207 1.00 87.69 231 THR A O 1
ATOM 1876 N N . ILE A 1 232 ? 6.313 5.529 -17.210 1.00 86.19 232 ILE A N 1
ATOM 1877 C CA . ILE A 1 232 ? 5.918 4.122 -17.255 1.00 86.19 232 ILE A CA 1
ATOM 1878 C C . ILE A 1 232 ? 4.813 3.914 -18.285 1.00 86.19 232 ILE A C 1
ATOM 1880 O O . ILE A 1 232 ? 4.976 3.097 -19.184 1.00 86.19 232 ILE A O 1
ATOM 1884 N N . PHE A 1 233 ? 3.715 4.672 -18.233 1.00 84.69 233 PHE A N 1
ATOM 1885 C CA . PHE A 1 233 ? 2.591 4.397 -19.132 1.00 84.69 233 PHE A CA 1
ATOM 1886 C C . PHE A 1 233 ? 2.805 4.910 -20.556 1.00 84.69 233 PHE A C 1
ATOM 1888 O O . PHE A 1 233 ? 2.308 4.292 -21.496 1.00 84.69 233 PHE A O 1
ATOM 1895 N N . TYR A 1 234 ? 3.530 6.019 -20.746 1.00 75.88 234 TYR A N 1
ATOM 1896 C CA . TYR A 1 234 ? 3.659 6.625 -22.077 1.00 75.88 234 TYR A CA 1
ATOM 1897 C C . TYR A 1 234 ? 4.987 6.330 -22.764 1.00 75.88 234 TYR A C 1
ATOM 1899 O O . TYR A 1 234 ? 5.025 6.340 -23.994 1.00 75.88 234 TYR A O 1
ATOM 1907 N N . ARG A 1 235 ? 6.074 6.078 -22.021 1.00 71.00 235 ARG A N 1
ATOM 1908 C CA . ARG A 1 235 ? 7.399 5.863 -22.629 1.00 71.00 235 ARG A CA 1
ATOM 1909 C C . ARG A 1 235 ? 7.804 4.394 -22.710 1.00 71.00 235 ARG A C 1
ATOM 1911 O O . ARG A 1 235 ? 8.527 4.059 -23.644 1.00 71.00 235 ARG A O 1
ATOM 1918 N N . LEU A 1 236 ? 7.315 3.518 -21.823 1.00 69.19 236 LEU A N 1
ATOM 1919 C CA . LEU A 1 236 ? 7.547 2.069 -21.963 1.00 69.19 236 LEU A CA 1
ATOM 1920 C C . LEU A 1 236 ? 6.668 1.439 -23.055 1.00 69.19 236 LEU A C 1
ATOM 1922 O O . LEU A 1 236 ? 7.124 0.542 -23.749 1.00 69.19 236 LEU A O 1
ATOM 1926 N N . GLY A 1 237 ? 5.456 1.949 -23.293 1.00 52.62 237 GLY A N 1
ATOM 1927 C CA . GLY A 1 237 ? 4.523 1.400 -24.291 1.00 52.62 237 GLY A CA 1
ATOM 1928 C C . GLY A 1 237 ? 4.841 1.691 -25.770 1.00 52.62 237 GLY A C 1
ATOM 1929 O O . GLY A 1 237 ? 3.944 1.553 -26.603 1.00 52.62 237 GLY A O 1
ATOM 1930 N N . ILE A 1 238 ? 6.052 2.157 -26.113 1.00 40.09 238 ILE A N 1
ATOM 1931 C CA . ILE A 1 238 ? 6.427 2.597 -27.480 1.00 40.09 238 ILE A CA 1
ATOM 1932 C C . ILE A 1 238 ? 7.639 1.837 -28.072 1.00 40.09 238 ILE A C 1
ATOM 1934 O O . ILE A 1 238 ? 7.990 2.092 -29.224 1.00 40.09 238 ILE A O 1
ATOM 1938 N N . TYR A 1 239 ? 8.246 0.868 -27.378 1.00 36.16 239 TYR A N 1
ATOM 1939 C CA . TYR A 1 239 ? 9.365 0.083 -27.939 1.00 36.16 239 TYR A CA 1
ATOM 1940 C C . TYR A 1 239 ? 8.986 -1.338 -28.353 1.00 36.16 239 TYR A C 1
ATOM 1942 O O . TYR A 1 239 ? 8.295 -2.021 -27.572 1.00 36.16 239 TYR A O 1
#